Protein AF-A0A846DFC7-F1 (afdb_monomer)

Nearest PDB structures (foldseek):
  2pqa-assembly2_C  TM=5.347E-01  e=1.368E+00  Homo sapiens
  1ue6-assembly1_A-2  TM=4.453E-01  e=5.776E-01  Mycobacterium tuberculosis
  4gn3-assembly8_P  TM=4.827E-01  e=3.058E+00  Pyrobaculum aerophilum

pLDDT: mean 88.92, std 12.22, range [38.28, 98.56]

Structure (mmCIF, N/CA/C/O backbone):
data_AF-A0A846DFC7-F1
#
_entry.id   AF-A0A846DFC7-F1
#
loop_
_atom_site.group_PDB
_atom_site.id
_atom_site.type_symbol
_atom_site.label_atom_id
_atom_site.label_alt_id
_atom_site.label_comp_id
_atom_site.label_asym_id
_atom_site.label_entity_id
_atom_site.label_seq_id
_atom_site.pdbx_PDB_ins_code
_atom_site.Cartn_x
_atom_site.Cartn_y
_atom_site.Cartn_z
_atom_site.occupancy
_atom_site.B_iso_or_equiv
_atom_site.auth_seq_id
_atom_site.auth_comp_id
_atom_site.auth_asym_id
_atom_site.auth_atom_id
_atom_site.pdbx_PDB_model_num
ATOM 1 N N . MET A 1 1 ? 57.992 -6.416 -75.350 1.00 40.53 1 MET A N 1
ATOM 2 C CA . MET A 1 1 ? 57.698 -6.922 -73.992 1.00 40.53 1 MET A CA 1
ATOM 3 C C . MET A 1 1 ? 57.872 -5.764 -73.027 1.00 40.53 1 MET A C 1
ATOM 5 O O . MET A 1 1 ? 58.981 -5.518 -72.582 1.00 40.53 1 MET A O 1
ATOM 9 N N . SER A 1 2 ? 56.801 -5.012 -72.781 1.00 38.28 2 SER A N 1
ATOM 10 C CA . SER A 1 2 ? 56.788 -3.945 -71.778 1.00 38.28 2 SER A CA 1
ATOM 11 C C . SER A 1 2 ? 55.757 -4.340 -70.733 1.00 38.28 2 SER A C 1
ATOM 13 O O . SER A 1 2 ? 54.577 -4.494 -71.041 1.00 38.28 2 SER A O 1
ATOM 15 N N . THR A 1 3 ? 56.239 -4.627 -69.531 1.00 42.53 3 THR A N 1
ATOM 16 C CA . THR A 1 3 ? 55.458 -5.071 -68.382 1.00 42.53 3 THR A CA 1
ATOM 17 C C . THR A 1 3 ? 54.604 -3.918 -67.868 1.00 42.53 3 THR A C 1
ATOM 19 O O . THR A 1 3 ? 55.102 -2.904 -67.386 1.00 42.53 3 THR A O 1
ATOM 22 N N . ASN A 1 4 ? 53.290 -4.082 -67.996 1.00 42.72 4 ASN A N 1
ATOM 23 C CA . ASN A 1 4 ? 52.292 -3.157 -67.485 1.00 42.72 4 ASN A CA 1
ATOM 24 C C . ASN A 1 4 ? 52.158 -3.399 -65.972 1.00 42.72 4 ASN A C 1
ATOM 26 O O . ASN A 1 4 ? 51.458 -4.313 -65.540 1.00 42.72 4 ASN A O 1
ATOM 30 N N . SER A 1 5 ? 52.886 -2.632 -65.160 1.00 47.06 5 SER A N 1
ATOM 31 C CA . SER A 1 5 ? 52.697 -2.617 -63.708 1.00 47.06 5 SER A CA 1
ATOM 32 C C . SER A 1 5 ? 51.432 -1.821 -63.396 1.00 47.06 5 SER A C 1
ATOM 34 O O . SER A 1 5 ? 51.493 -0.611 -63.182 1.00 47.06 5 SER A O 1
ATOM 36 N N . GLN A 1 6 ? 50.276 -2.491 -63.379 1.00 45.38 6 GLN A N 1
ATOM 37 C CA . GLN A 1 6 ? 49.081 -1.926 -62.761 1.00 45.38 6 GLN A CA 1
ATOM 38 C C . GLN A 1 6 ? 49.348 -1.758 -61.263 1.00 45.38 6 GLN A C 1
ATOM 40 O O . GLN A 1 6 ? 49.340 -2.725 -60.503 1.00 45.38 6 GLN A O 1
ATOM 45 N N . GLY A 1 7 ? 49.625 -0.520 -60.851 1.00 48.56 7 GLY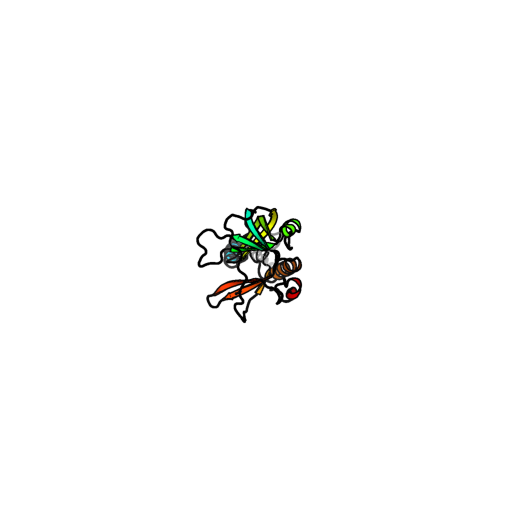 A N 1
ATOM 46 C CA . GLY A 1 7 ? 49.598 -0.136 -59.448 1.00 48.56 7 GLY A CA 1
ATOM 47 C C . GLY A 1 7 ? 48.206 -0.428 -58.907 1.00 48.56 7 GLY A C 1
ATOM 48 O O . GLY A 1 7 ? 47.235 0.199 -59.324 1.00 48.56 7 GLY A O 1
ATOM 49 N N . GLN A 1 8 ? 48.105 -1.426 -58.031 1.00 51.88 8 GLN A N 1
ATOM 50 C CA . GLN A 1 8 ? 46.866 -1.732 -57.333 1.00 51.88 8 GLN A CA 1
ATOM 51 C C . GLN A 1 8 ? 46.420 -0.476 -56.583 1.00 51.88 8 GLN A C 1
ATOM 53 O O . GLN A 1 8 ? 47.163 0.061 -55.763 1.00 51.88 8 GLN A O 1
ATOM 58 N N . ASN A 1 9 ? 45.220 0.006 -56.901 1.00 54.31 9 ASN A N 1
ATOM 59 C CA . ASN A 1 9 ? 44.601 1.144 -56.242 1.00 54.31 9 ASN A CA 1
ATOM 60 C C . ASN A 1 9 ? 44.249 0.741 -54.800 1.00 54.31 9 ASN A C 1
ATOM 62 O O . ASN A 1 9 ? 43.165 0.237 -54.519 1.00 54.31 9 ASN A O 1
ATOM 66 N N . THR A 1 10 ? 45.199 0.899 -53.877 1.00 55.56 10 THR A N 1
ATOM 67 C CA . THR A 1 10 ? 45.067 0.520 -52.459 1.00 55.56 10 THR A CA 1
ATOM 68 C C . THR A 1 10 ? 44.048 1.372 -51.688 1.00 55.56 10 THR A C 1
ATOM 70 O O . THR A 1 10 ? 43.890 1.185 -50.485 1.00 55.56 10 THR A O 1
ATOM 73 N N . ASP A 1 11 ? 43.373 2.320 -52.347 1.00 59.06 11 ASP A N 1
ATOM 74 C CA . ASP A 1 11 ? 42.403 3.232 -51.730 1.00 59.06 11 ASP A CA 1
ATOM 75 C C . ASP A 1 11 ? 40.975 2.657 -51.613 1.00 59.06 11 ASP A C 1
ATOM 77 O O . ASP A 1 11 ? 40.142 3.245 -50.921 1.00 59.06 11 ASP A O 1
ATOM 81 N N . GLU A 1 12 ? 40.674 1.507 -52.228 1.00 64.88 12 GLU A N 1
ATOM 82 C CA . GLU A 1 12 ? 39.305 0.956 -52.243 1.00 64.88 12 GLU A CA 1
ATOM 83 C C . GLU A 1 12 ? 39.053 -0.151 -51.207 1.00 64.88 12 GLU A C 1
ATOM 85 O O . GLU A 1 12 ? 37.906 -0.372 -50.817 1.00 64.88 12 GLU A O 1
ATOM 90 N N . PHE A 1 13 ? 40.095 -0.826 -50.707 1.00 70.56 13 PHE A N 1
ATOM 91 C CA . PHE A 1 13 ? 39.933 -2.008 -49.853 1.00 70.56 13 PHE A CA 1
ATOM 92 C C . PHE A 1 13 ? 40.781 -1.942 -48.578 1.00 70.56 13 PHE A C 1
ATOM 94 O O . PHE A 1 13 ? 41.991 -1.725 -48.620 1.00 70.56 13 PHE A O 1
ATOM 101 N N . TYR A 1 14 ? 40.144 -2.140 -47.420 1.00 79.56 14 TYR A N 1
ATOM 102 C CA . TYR A 1 14 ? 40.834 -2.175 -46.130 1.00 79.56 14 TYR A CA 1
ATOM 103 C C . TYR A 1 14 ? 41.603 -3.488 -45.948 1.00 79.56 14 TYR A C 1
ATOM 105 O O . TYR A 1 14 ? 41.022 -4.570 -45.992 1.00 79.56 14 TYR A O 1
ATOM 113 N N . ILE A 1 15 ? 42.905 -3.386 -45.676 1.00 78.06 15 ILE A N 1
ATOM 114 C CA . ILE A 1 15 ? 43.783 -4.518 -45.363 1.00 78.06 15 ILE A CA 1
ATOM 115 C C . ILE A 1 15 ? 44.252 -4.355 -43.914 1.00 78.06 15 ILE A C 1
ATOM 117 O O . ILE A 1 15 ? 44.889 -3.358 -43.582 1.00 78.06 15 ILE A O 1
ATOM 121 N N . GLY A 1 16 ? 43.947 -5.324 -43.045 1.00 76.00 16 GLY A N 1
ATOM 122 C CA . GLY A 1 16 ? 44.050 -5.189 -41.580 1.00 76.00 16 GLY A CA 1
ATOM 123 C C . GLY A 1 16 ? 45.436 -4.869 -40.995 1.00 76.00 16 GLY A C 1
ATOM 124 O O . GLY A 1 16 ? 45.511 -4.376 -39.875 1.00 76.00 16 GLY A O 1
ATOM 125 N N . TYR A 1 17 ? 46.522 -5.109 -41.736 1.00 79.81 17 TYR A N 1
ATOM 126 C CA . TYR A 1 17 ? 47.901 -4.767 -41.342 1.00 79.81 17 TYR A CA 1
ATOM 127 C C . TYR A 1 17 ? 48.454 -3.518 -42.058 1.00 79.81 17 TYR A C 1
ATOM 129 O O . TYR A 1 17 ? 49.593 -3.117 -41.823 1.00 79.81 17 TYR A O 1
ATOM 137 N N . GLY A 1 18 ? 47.673 -2.918 -42.960 1.00 76.25 18 GLY A N 1
ATOM 138 C CA . GLY A 1 18 ? 48.031 -1.730 -43.730 1.00 76.25 18 GLY A CA 1
ATOM 139 C C . GLY A 1 18 ? 47.422 -0.442 -43.169 1.00 76.25 18 GLY A C 1
ATOM 140 O O . GLY A 1 18 ? 46.663 -0.438 -42.199 1.00 76.25 18 GLY A O 1
ATOM 141 N N . LYS A 1 19 ? 47.745 0.692 -43.801 1.00 78.88 19 LYS A N 1
ATOM 142 C CA . LYS A 1 19 ? 47.110 1.978 -43.476 1.00 78.88 19 LYS A CA 1
ATOM 143 C C . LYS A 1 19 ? 45.640 1.947 -43.901 1.00 78.88 19 LYS A C 1
ATOM 145 O O . LYS A 1 19 ? 45.316 1.446 -44.972 1.00 78.88 19 LYS A O 1
ATOM 150 N N . VAL A 1 20 ? 44.763 2.522 -43.078 1.00 82.44 20 VAL A N 1
ATOM 151 C CA . VAL A 1 20 ? 43.337 2.655 -43.408 1.00 82.44 20 VAL A CA 1
ATOM 152 C C . VAL A 1 20 ? 43.187 3.533 -44.659 1.00 82.44 20 VAL A C 1
ATOM 154 O O . VAL A 1 20 ? 43.689 4.665 -44.638 1.00 82.44 20 VAL A O 1
ATOM 157 N N . PRO A 1 21 ? 42.480 3.065 -45.706 1.00 86.00 21 PRO A N 1
ATOM 158 C CA . PRO A 1 21 ? 42.197 3.867 -46.890 1.00 86.00 21 PRO A CA 1
ATOM 159 C C . PRO A 1 21 ? 41.512 5.190 -46.547 1.00 86.00 21 PRO A C 1
ATOM 161 O O . PRO A 1 21 ? 40.700 5.278 -45.617 1.00 86.00 21 PRO A O 1
ATOM 164 N N . THR A 1 22 ? 41.827 6.243 -47.297 1.00 82.25 22 THR A N 1
ATOM 165 C CA . THR A 1 22 ? 41.394 7.609 -46.960 1.00 82.25 22 THR A CA 1
ATOM 166 C C . THR A 1 22 ? 39.872 7.778 -46.995 1.00 82.25 22 THR A C 1
ATOM 168 O O . THR A 1 22 ? 39.316 8.465 -46.132 1.00 82.25 22 THR A O 1
ATOM 171 N N . ALA A 1 23 ? 39.190 7.100 -47.922 1.00 83.38 23 ALA A N 1
ATOM 172 C CA . ALA A 1 23 ? 37.731 7.071 -48.017 1.00 83.38 23 ALA A CA 1
ATOM 173 C C . ALA A 1 23 ? 37.082 6.431 -46.777 1.00 83.38 23 ALA A C 1
ATOM 175 O O . ALA A 1 23 ? 36.185 7.021 -46.172 1.00 83.38 23 ALA A O 1
ATOM 176 N N . ILE A 1 24 ? 37.599 5.280 -46.335 1.00 86.06 24 ILE A N 1
ATOM 177 C CA . ILE A 1 24 ? 37.113 4.568 -45.142 1.00 86.06 24 ILE A CA 1
ATOM 178 C C . ILE A 1 24 ? 37.370 5.399 -43.884 1.00 86.06 24 ILE A C 1
ATOM 180 O O . ILE A 1 24 ? 36.489 5.538 -43.039 1.00 86.06 24 ILE A O 1
ATOM 184 N N . LYS A 1 25 ? 38.548 6.024 -43.773 1.00 85.50 25 LYS A N 1
ATOM 185 C CA . LYS A 1 25 ? 38.868 6.915 -42.652 1.00 85.50 25 LYS A CA 1
ATOM 186 C C . LYS A 1 25 ? 37.896 8.096 -42.571 1.00 85.50 25 LYS A C 1
ATOM 188 O O . LYS A 1 25 ? 37.418 8.402 -41.484 1.00 85.50 25 LYS A O 1
ATOM 193 N N . ARG A 1 26 ? 37.585 8.751 -43.697 1.00 87.25 26 ARG A N 1
ATOM 194 C CA . ARG A 1 26 ? 36.609 9.859 -43.749 1.00 87.25 26 ARG A CA 1
ATOM 195 C C . ARG A 1 26 ? 35.207 9.394 -43.370 1.00 87.25 26 ARG A C 1
ATOM 197 O O . ARG A 1 26 ? 34.552 10.062 -42.577 1.00 87.25 26 ARG A O 1
ATOM 204 N N . PHE A 1 27 ? 34.783 8.240 -43.882 1.00 89.88 27 PHE A N 1
ATOM 205 C CA . PHE A 1 27 ? 33.506 7.638 -43.515 1.00 89.88 27 PHE A CA 1
ATOM 206 C C . PHE A 1 27 ? 33.424 7.368 -42.008 1.00 89.88 27 PHE A C 1
ATOM 208 O O . PHE A 1 27 ? 32.474 7.809 -41.373 1.00 89.88 27 PHE A O 1
ATOM 215 N N . LEU A 1 28 ? 34.439 6.738 -41.407 1.00 91.31 28 LEU A N 1
ATOM 216 C CA . LEU A 1 28 ? 34.466 6.457 -39.966 1.00 91.31 28 LEU A CA 1
ATOM 217 C C . LEU A 1 28 ? 34.506 7.732 -39.113 1.00 91.31 28 LEU A C 1
ATOM 219 O O . LEU A 1 28 ? 33.830 7.794 -38.088 1.00 91.31 28 LEU A O 1
ATOM 223 N N . LEU A 1 29 ? 35.245 8.759 -39.547 1.00 93.31 29 LEU A N 1
ATOM 224 C CA . LEU A 1 29 ? 35.302 10.057 -38.865 1.00 93.31 29 LEU A CA 1
ATOM 225 C C . LEU A 1 29 ? 33.952 10.785 -38.834 1.00 93.31 29 LEU A C 1
ATOM 227 O O . LEU A 1 29 ? 33.767 11.641 -37.979 1.00 93.31 29 LEU A O 1
ATOM 231 N N . ILE A 1 30 ? 33.018 10.448 -39.728 1.00 95.06 30 ILE A N 1
ATOM 232 C CA . ILE A 1 30 ? 31.644 10.968 -39.718 1.00 95.06 30 ILE A CA 1
ATOM 233 C C . ILE A 1 30 ? 30.707 9.986 -39.008 1.00 95.06 30 ILE A C 1
ATOM 235 O O . ILE A 1 30 ? 29.933 10.385 -38.141 1.00 95.06 30 ILE A O 1
ATOM 239 N N . LEU A 1 31 ? 30.790 8.695 -39.337 1.00 96.19 31 LEU A N 1
ATOM 240 C CA . LEU A 1 31 ? 29.893 7.667 -38.818 1.00 96.19 31 LEU A CA 1
ATOM 241 C C . LEU A 1 31 ? 29.978 7.555 -37.297 1.00 96.19 31 LEU A C 1
ATOM 243 O O . LEU A 1 31 ? 28.943 7.508 -36.644 1.00 96.19 31 LEU A O 1
ATOM 247 N N . ILE A 1 32 ? 31.185 7.512 -36.726 1.00 96.56 32 ILE A N 1
ATOM 248 C CA . ILE A 1 32 ? 31.375 7.326 -35.281 1.00 96.56 32 ILE A CA 1
ATOM 249 C C . ILE A 1 32 ? 30.740 8.468 -34.473 1.00 96.56 32 ILE A C 1
ATOM 251 O O . ILE A 1 32 ? 29.928 8.164 -33.598 1.00 96.56 32 ILE A O 1
ATOM 255 N N . PRO A 1 33 ? 31.035 9.761 -34.731 1.00 97.12 33 PRO A N 1
ATOM 256 C CA . PRO A 1 33 ? 30.397 10.834 -33.975 1.00 97.12 33 PRO A CA 1
ATOM 257 C C . PRO A 1 33 ? 28.894 10.924 -34.243 1.00 97.12 33 PRO A C 1
ATOM 259 O O . PRO A 1 33 ? 28.150 11.197 -33.308 1.00 97.12 33 PRO A O 1
ATOM 262 N N . VAL A 1 34 ? 28.422 10.644 -35.466 1.00 97.56 34 VAL A N 1
ATOM 263 C CA . VAL A 1 34 ? 26.978 10.596 -35.757 1.00 97.56 34 VAL A CA 1
ATOM 264 C C . VAL A 1 34 ? 26.300 9.480 -34.966 1.00 97.56 34 VAL A C 1
ATOM 266 O O . VAL A 1 34 ? 25.280 9.723 -34.332 1.00 97.56 34 VAL A O 1
ATOM 269 N N . LEU A 1 35 ? 26.869 8.275 -34.942 1.00 97.69 35 LEU A N 1
ATOM 270 C CA . LEU A 1 35 ? 26.322 7.150 -34.188 1.00 97.69 35 LEU A CA 1
ATOM 271 C C . LEU A 1 35 ? 26.339 7.433 -32.682 1.00 97.69 35 LEU A C 1
ATOM 273 O O . LEU A 1 35 ? 25.343 7.187 -32.006 1.00 97.69 35 LEU A O 1
ATOM 277 N N . ALA A 1 36 ? 27.431 7.998 -32.161 1.00 97.50 36 ALA A N 1
ATOM 278 C CA . ALA A 1 36 ? 27.520 8.420 -30.766 1.00 97.50 36 ALA A CA 1
ATOM 279 C C . ALA A 1 36 ? 26.459 9.480 -30.431 1.00 97.50 36 ALA A C 1
ATOM 281 O O . ALA A 1 36 ? 25.783 9.371 -29.410 1.00 97.50 36 ALA A O 1
ATOM 282 N N . LEU A 1 37 ? 26.258 10.462 -31.314 1.00 97.75 37 LEU A N 1
ATOM 283 C CA . LEU A 1 37 ? 25.227 11.485 -31.163 1.00 97.75 37 LEU A CA 1
ATOM 284 C C . LEU A 1 37 ? 23.821 10.874 -31.189 1.00 97.75 37 LEU A C 1
ATOM 286 O O . LEU A 1 37 ? 23.004 11.214 -30.342 1.00 97.75 37 LEU A O 1
ATOM 290 N N . VAL A 1 38 ? 23.543 9.942 -32.104 1.00 97.44 38 VAL A N 1
ATOM 291 C CA . VAL A 1 38 ? 22.261 9.225 -32.159 1.00 97.44 38 VAL A CA 1
ATOM 292 C C . VAL A 1 38 ? 22.027 8.446 -30.867 1.00 97.44 38 VAL A C 1
ATOM 294 O O . VAL A 1 38 ? 20.946 8.548 -30.299 1.00 97.44 38 VAL A O 1
ATOM 297 N N . ILE A 1 39 ? 23.028 7.727 -30.351 1.00 97.12 39 ILE A N 1
ATOM 298 C CA . ILE A 1 39 ? 22.915 7.004 -29.076 1.00 97.12 39 ILE A CA 1
ATOM 299 C C . ILE A 1 39 ? 22.631 7.974 -27.920 1.00 97.12 39 ILE A C 1
ATOM 301 O O . ILE A 1 39 ? 21.759 7.693 -27.101 1.00 97.12 39 ILE A O 1
ATOM 305 N N . LEU A 1 40 ? 23.311 9.124 -27.865 1.00 97.00 40 LEU A N 1
ATOM 306 C CA . LEU A 1 40 ? 23.063 10.152 -26.849 1.00 97.00 40 LEU A CA 1
ATOM 307 C C . LEU A 1 40 ? 21.650 10.740 -26.955 1.00 97.00 40 LEU A C 1
ATOM 309 O O . LEU A 1 40 ? 20.972 10.878 -25.938 1.00 97.00 40 LEU A O 1
ATOM 313 N N . ILE A 1 41 ? 21.181 11.039 -28.170 1.00 96.00 41 ILE A N 1
ATOM 314 C CA . ILE A 1 41 ? 19.824 11.544 -28.413 1.00 96.00 41 ILE A CA 1
ATOM 315 C C . ILE A 1 41 ? 18.794 10.498 -27.992 1.00 96.00 41 ILE A C 1
ATOM 317 O O . ILE A 1 41 ? 17.882 10.818 -27.237 1.00 96.00 41 ILE A O 1
ATOM 321 N N . LEU A 1 42 ? 18.944 9.243 -28.424 1.00 94.44 42 LEU A N 1
ATOM 322 C CA . LEU A 1 42 ? 18.038 8.162 -28.035 1.00 94.44 42 LEU A CA 1
ATOM 323 C C . LEU A 1 42 ? 18.041 7.974 -26.515 1.00 94.44 42 LEU A C 1
ATOM 325 O O . LEU A 1 42 ? 16.974 7.872 -25.921 1.00 94.44 42 LEU A O 1
ATOM 329 N N . GLY A 1 43 ? 19.211 8.012 -25.875 1.00 91.25 43 GLY A N 1
ATOM 330 C CA . GLY A 1 43 ? 19.348 7.930 -24.421 1.00 91.25 43 GLY A CA 1
ATOM 331 C C . GLY A 1 43 ? 18.681 9.083 -23.667 1.00 91.25 43 GLY A C 1
ATOM 332 O O . GLY A 1 43 ? 18.162 8.863 -22.577 1.00 91.25 43 GLY A O 1
ATOM 333 N N . ALA A 1 44 ? 18.642 10.288 -24.241 1.00 89.94 44 ALA A N 1
ATOM 334 C CA . ALA A 1 44 ? 17.962 11.442 -23.652 1.00 89.94 44 ALA A CA 1
ATOM 335 C C . ALA A 1 44 ? 16.446 11.444 -23.924 1.00 89.94 44 ALA A C 1
ATOM 337 O O . ALA A 1 44 ? 15.664 11.835 -23.062 1.00 89.94 44 ALA A O 1
ATOM 338 N N . VAL A 1 45 ? 16.024 10.994 -25.108 1.00 90.88 45 VAL A N 1
ATOM 339 C CA . VAL A 1 45 ? 14.626 11.041 -25.561 1.00 90.88 45 VAL A CA 1
ATOM 340 C C . VAL A 1 45 ? 13.811 9.853 -25.043 1.00 90.88 45 VAL A C 1
ATOM 342 O O . VAL A 1 45 ? 12.682 10.038 -24.598 1.00 90.88 45 VAL A O 1
ATOM 345 N N . PHE A 1 46 ? 14.355 8.632 -25.048 1.00 87.75 46 PHE A N 1
ATOM 346 C CA . PHE A 1 46 ? 13.610 7.428 -24.649 1.00 87.75 46 PHE A CA 1
ATOM 347 C C . PHE A 1 46 ? 13.048 7.477 -23.218 1.00 87.75 46 PHE A C 1
ATOM 349 O O . PHE A 1 46 ? 11.901 7.064 -23.037 1.00 87.75 46 PHE A O 1
ATOM 356 N N . PRO A 1 47 ? 13.780 7.975 -22.201 1.00 82.62 47 PRO A N 1
ATOM 357 C CA . PRO A 1 47 ? 13.239 8.114 -20.850 1.00 82.62 47 PRO A CA 1
ATOM 358 C C . PRO A 1 47 ? 12.059 9.085 -20.758 1.00 82.62 47 PRO A C 1
ATOM 360 O O . PRO A 1 47 ? 11.218 8.924 -19.883 1.00 82.62 47 PRO A O 1
ATOM 363 N N . LEU A 1 48 ? 11.979 10.076 -21.654 1.00 79.75 48 LEU A N 1
ATOM 364 C CA . LEU A 1 48 ? 10.875 11.040 -21.685 1.00 79.75 48 LEU A CA 1
ATOM 365 C C . LEU A 1 48 ? 9.593 10.436 -22.273 1.00 79.75 48 LEU A C 1
ATOM 367 O O . LEU A 1 48 ? 8.502 10.912 -21.979 1.00 79.75 48 LEU A O 1
ATOM 371 N N . ILE A 1 49 ? 9.723 9.398 -23.105 1.00 79.88 49 ILE A N 1
ATOM 372 C CA . ILE A 1 49 ? 8.598 8.735 -23.780 1.00 79.88 49 ILE A CA 1
ATOM 373 C C . ILE A 1 49 ? 8.119 7.509 -22.983 1.00 79.88 49 ILE A C 1
ATOM 375 O O . ILE A 1 49 ? 6.943 7.152 -23.042 1.00 79.88 49 ILE A O 1
ATOM 379 N N . HIS A 1 50 ? 9.002 6.861 -22.218 1.00 68.12 50 HIS A N 1
ATOM 380 C CA . HIS A 1 50 ? 8.644 5.699 -21.407 1.00 68.12 50 HIS A CA 1
ATOM 381 C C . HIS A 1 50 ? 8.308 6.067 -19.958 1.00 68.12 50 HIS A C 1
ATOM 383 O O . HIS A 1 50 ? 9.184 6.431 -19.177 1.00 68.12 50 HIS A O 1
ATOM 389 N N . ASP A 1 51 ? 7.062 5.812 -19.553 1.00 63.75 51 ASP A N 1
ATOM 390 C CA . ASP A 1 51 ? 6.614 5.875 -18.156 1.00 63.75 51 ASP A CA 1
ATOM 391 C C . ASP A 1 51 ? 7.106 4.650 -17.352 1.00 63.75 51 ASP A C 1
ATOM 393 O O . ASP A 1 51 ? 6.342 3.788 -16.912 1.00 63.75 51 ASP A O 1
ATOM 397 N N . GLN A 1 52 ? 8.431 4.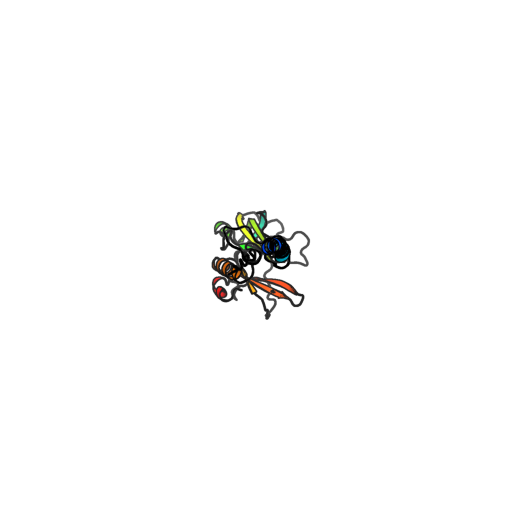511 -17.217 1.00 61.78 52 GLN A N 1
ATOM 398 C CA . GLN A 1 52 ? 9.041 3.417 -16.443 1.00 61.78 52 GLN A CA 1
ATOM 399 C C . GLN A 1 52 ? 8.827 3.591 -14.932 1.00 61.78 52 GLN A C 1
ATOM 401 O O . GLN A 1 52 ? 8.936 2.630 -14.164 1.00 61.78 52 GLN A O 1
ATOM 406 N N . PHE A 1 53 ? 8.498 4.809 -14.499 1.00 65.75 53 PHE A N 1
ATOM 407 C CA . PHE A 1 53 ? 8.336 5.182 -13.103 1.00 65.75 53 PHE A CA 1
ATOM 408 C C . PHE A 1 53 ? 6.931 5.726 -12.876 1.00 65.75 53 PHE A C 1
ATOM 410 O O . PHE A 1 53 ? 6.702 6.927 -12.956 1.00 65.75 53 PHE A O 1
ATOM 417 N N . ASN A 1 54 ? 6.009 4.836 -12.504 1.00 73.38 54 ASN A N 1
ATOM 418 C CA . ASN A 1 54 ? 4.687 5.262 -12.059 1.00 73.38 54 ASN A CA 1
ATOM 419 C C . ASN A 1 54 ? 4.775 6.332 -10.944 1.00 73.38 54 ASN A C 1
ATOM 421 O O . ASN A 1 54 ? 5.767 6.441 -10.212 1.00 73.38 54 ASN A O 1
ATOM 425 N N . SER A 1 55 ? 3.692 7.088 -10.758 1.00 84.38 55 SER A N 1
ATOM 426 C CA . SER A 1 55 ? 3.591 8.155 -9.748 1.00 84.38 55 SER A CA 1
ATOM 427 C C . SER A 1 55 ? 3.626 7.670 -8.289 1.00 84.38 55 SER A C 1
ATOM 429 O O . SER A 1 55 ? 3.541 8.485 -7.368 1.00 84.38 55 SER A O 1
ATOM 431 N N . GLY A 1 56 ? 3.758 6.360 -8.061 1.00 88.75 56 GLY A N 1
ATOM 432 C CA . GLY A 1 56 ? 3.763 5.746 -6.744 1.00 88.75 56 GLY A CA 1
ATOM 433 C C . GLY A 1 56 ? 4.961 6.153 -5.887 1.00 88.75 56 GLY A C 1
ATOM 434 O O . GLY A 1 56 ? 6.103 6.240 -6.360 1.00 88.75 56 GLY A O 1
ATOM 435 N N . LYS A 1 57 ? 4.719 6.393 -4.598 1.00 91.25 57 LYS A N 1
ATOM 436 C CA . LYS A 1 57 ? 5.732 6.865 -3.645 1.00 91.25 57 LYS A CA 1
ATOM 437 C C . LYS A 1 57 ? 5.694 6.057 -2.355 1.00 91.25 57 LYS A C 1
ATOM 439 O O . LYS A 1 57 ? 4.631 5.749 -1.828 1.00 91.25 57 LYS A O 1
ATOM 444 N N . VAL A 1 58 ? 6.883 5.745 -1.844 1.00 93.81 58 VAL A N 1
ATOM 445 C CA . VAL A 1 58 ? 7.096 5.147 -0.522 1.00 93.81 58 VAL A CA 1
ATOM 446 C C . VAL A 1 58 ? 7.740 6.214 0.349 1.00 93.81 58 VAL A C 1
ATOM 448 O O . VAL A 1 58 ? 8.828 6.691 0.027 1.00 93.81 58 VAL A O 1
ATOM 451 N N . ASN A 1 59 ? 7.090 6.582 1.448 1.00 94.75 59 ASN A N 1
ATOM 452 C CA . ASN A 1 59 ? 7.678 7.505 2.412 1.00 94.75 59 ASN A CA 1
ATOM 453 C C . ASN A 1 59 ? 8.418 6.747 3.520 1.00 94.75 59 ASN A C 1
ATOM 455 O O . ASN A 1 59 ? 8.250 5.538 3.729 1.00 94.75 59 ASN A O 1
ATOM 459 N N . LYS A 1 60 ? 9.239 7.492 4.26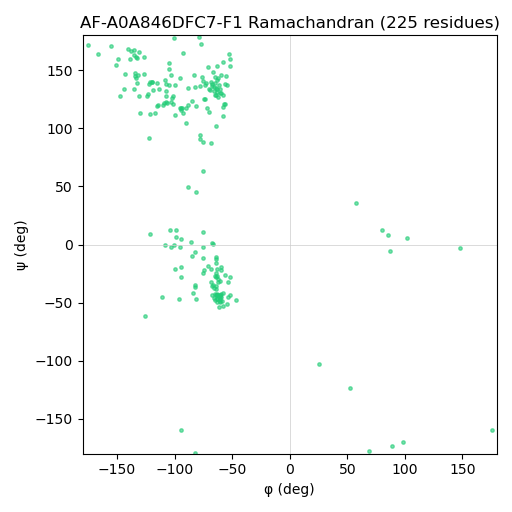6 1.00 96.44 60 LYS A N 1
ATOM 460 C CA . LYS A 1 60 ? 9.870 6.993 5.491 1.00 96.44 60 LYS A CA 1
ATOM 461 C C . LYS A 1 60 ? 8.807 6.538 6.493 1.00 96.44 60 LYS A C 1
ATOM 463 O O . LYS A 1 60 ? 7.645 6.929 6.416 1.00 96.44 60 LYS A O 1
ATOM 468 N N . ALA A 1 61 ? 9.220 5.661 7.405 1.00 97.06 61 ALA A N 1
ATOM 469 C CA . ALA A 1 61 ? 8.336 5.239 8.478 1.00 97.06 61 ALA A CA 1
ATOM 470 C C . ALA A 1 61 ? 7.933 6.440 9.337 1.00 97.06 61 ALA A C 1
ATOM 472 O O . ALA A 1 61 ? 8.778 7.273 9.659 1.00 97.06 61 ALA A O 1
ATOM 473 N N . GLN A 1 62 ? 6.655 6.493 9.683 1.00 97.25 62 GLN A N 1
ATOM 474 C CA . GLN A 1 62 ? 6.064 7.500 10.549 1.00 97.25 62 GLN A CA 1
ATOM 475 C C . GLN A 1 62 ? 5.038 6.837 11.470 1.00 97.25 62 GLN A C 1
ATOM 477 O O . GLN A 1 62 ? 4.683 5.667 11.280 1.00 97.25 62 GLN A O 1
ATOM 482 N N . GLU A 1 63 ? 4.599 7.588 12.470 1.00 97.88 63 GLU A N 1
ATOM 483 C CA . GLU A 1 63 ? 3.638 7.139 13.471 1.00 97.88 63 GLU A CA 1
ATOM 484 C C . GLU A 1 63 ? 2.221 7.558 13.071 1.00 97.88 63 GLU A C 1
ATOM 486 O O . GLU A 1 63 ? 2.007 8.628 12.498 1.00 97.88 63 GLU A O 1
ATOM 491 N N . PHE A 1 64 ? 1.257 6.693 13.362 1.00 97.12 64 PHE A N 1
ATOM 492 C CA . PHE A 1 64 ? -0.162 6.910 13.131 1.00 97.12 64 PHE A CA 1
ATOM 493 C C . PHE A 1 64 ? -0.930 6.475 14.368 1.00 97.12 64 PHE A C 1
ATOM 495 O O . PHE A 1 64 ? -0.705 5.378 14.874 1.00 97.12 64 PHE A O 1
ATOM 502 N N . GLU A 1 65 ? -1.873 7.292 14.812 1.00 96.44 65 GLU A N 1
ATOM 503 C CA . GLU A 1 65 ? -2.761 6.944 15.917 1.00 96.44 65 GLU A CA 1
ATOM 504 C C . GLU A 1 65 ? -4.156 6.656 15.377 1.00 96.44 65 GLU A C 1
ATOM 506 O O . GLU A 1 65 ? -4.721 7.435 14.605 1.00 96.44 65 GLU A O 1
ATOM 511 N N . GLY A 1 66 ? -4.705 5.499 15.734 1.00 96.38 66 GLY A N 1
ATOM 512 C CA . GLY A 1 66 ? -5.997 5.084 15.214 1.00 96.38 66 GLY A CA 1
ATOM 513 C C . GLY A 1 66 ? -6.515 3.787 15.809 1.00 96.38 66 GLY A C 1
ATOM 514 O O . GLY A 1 66 ? -5.807 3.071 16.515 1.00 96.38 66 GLY A O 1
ATOM 515 N N . LEU A 1 67 ? -7.764 3.469 15.485 1.00 96.56 67 LEU A N 1
ATOM 516 C CA . LEU A 1 67 ? -8.391 2.206 15.854 1.00 96.56 67 LEU A CA 1
ATOM 517 C C . LEU A 1 67 ? -7.958 1.113 14.872 1.00 96.56 67 LEU A C 1
ATOM 519 O O . LEU A 1 67 ? -8.218 1.212 13.667 1.00 96.56 67 LEU A O 1
ATOM 523 N N . LEU A 1 68 ? -7.302 0.070 15.381 1.00 97.81 68 LEU A N 1
ATOM 524 C CA . LEU A 1 68 ? -6.866 -1.067 14.577 1.00 97.81 68 LEU A CA 1
ATOM 525 C C . LEU A 1 68 ? -7.997 -2.084 14.424 1.00 97.81 68 LEU A C 1
ATOM 527 O O . LEU A 1 68 ? -8.504 -2.621 15.407 1.00 97.81 68 LEU A O 1
ATOM 531 N N . LEU A 1 69 ? -8.354 -2.406 13.184 1.00 95.75 69 LEU A N 1
ATOM 532 C CA . LEU A 1 69 ? -9.395 -3.376 12.861 1.00 95.75 69 LEU A CA 1
ATOM 533 C C . LEU A 1 69 ? -8.816 -4.531 12.042 1.00 95.75 69 LEU A C 1
ATOM 535 O O . LEU A 1 69 ? -7.991 -4.326 11.153 1.00 95.75 69 LEU A O 1
ATOM 539 N N . GLY A 1 70 ? -9.254 -5.756 12.342 1.00 93.88 70 GLY A N 1
ATOM 540 C CA . GLY A 1 70 ? -8.772 -6.973 11.677 1.00 93.88 70 GLY A CA 1
ATOM 541 C C . GLY A 1 70 ? -9.628 -7.442 10.498 1.00 93.88 70 GLY A C 1
ATOM 542 O O . GLY A 1 70 ? -9.146 -8.205 9.667 1.00 93.88 70 GLY A O 1
ATOM 543 N N . GLN A 1 71 ? -10.883 -6.996 10.418 1.00 91.75 71 GLN A N 1
ATOM 544 C CA . GLN A 1 71 ? -11.883 -7.474 9.458 1.00 91.75 71 GLN A CA 1
ATOM 545 C C . GLN A 1 71 ? -12.420 -6.313 8.614 1.00 91.75 71 GLN A C 1
ATOM 547 O O . GLN A 1 71 ? -12.690 -5.257 9.187 1.00 91.75 71 GLN A O 1
ATOM 552 N N . PRO A 1 72 ? -12.614 -6.470 7.291 1.00 91.19 72 PRO A N 1
ATOM 553 C CA . PRO A 1 72 ? -12.409 -7.697 6.498 1.00 91.19 72 PRO A CA 1
ATOM 554 C C . PRO A 1 72 ? -10.934 -8.040 6.232 1.00 91.19 72 PRO A C 1
ATOM 556 O O . PRO A 1 72 ? -10.583 -9.179 5.941 1.00 91.19 72 PRO A O 1
ATOM 559 N N . VAL A 1 73 ? -10.066 -7.037 6.326 1.00 94.88 73 VAL A N 1
ATOM 560 C CA . VAL A 1 73 ? -8.607 -7.149 6.264 1.00 94.88 73 VAL A CA 1
ATOM 561 C C . VAL A 1 73 ? -8.013 -6.220 7.320 1.00 94.88 73 VAL A C 1
ATOM 563 O O . VAL A 1 73 ? -8.691 -5.264 7.709 1.00 94.88 73 VAL A O 1
ATOM 566 N N . PRO A 1 74 ? -6.760 -6.420 7.753 1.00 96.56 74 PRO A N 1
ATOM 567 C CA . PRO A 1 74 ? -6.096 -5.495 8.661 1.00 96.56 74 PRO A CA 1
ATOM 568 C C . PRO A 1 74 ? -6.074 -4.067 8.101 1.00 96.56 74 PRO A C 1
ATOM 570 O O . PRO A 1 74 ? -5.538 -3.819 7.018 1.00 96.56 74 PRO A O 1
ATOM 573 N N . HIS A 1 75 ? -6.663 -3.121 8.825 1.00 96.88 75 HIS A N 1
ATOM 574 C CA . HIS A 1 75 ? -6.681 -1.709 8.452 1.00 96.88 75 HIS A CA 1
ATOM 575 C C . HIS A 1 75 ? -6.743 -0.808 9.692 1.00 96.88 75 HIS A C 1
ATOM 577 O O . HIS A 1 75 ? -7.228 -1.209 10.749 1.00 96.88 75 HIS A O 1
ATOM 583 N N . LEU A 1 76 ? -6.255 0.422 9.551 1.00 97.62 76 LEU A N 1
ATOM 584 C CA . LEU A 1 76 ? -6.251 1.436 10.601 1.00 97.62 76 LEU A CA 1
ATOM 585 C C . LEU A 1 76 ? -7.284 2.521 10.283 1.00 97.62 76 LEU A C 1
ATOM 587 O O . LEU A 1 76 ? -7.315 3.034 9.159 1.00 97.62 76 LEU A O 1
ATOM 591 N N . LEU A 1 77 ? -8.108 2.875 11.268 1.00 95.75 77 LEU A N 1
ATOM 592 C CA . LEU A 1 77 ? -8.989 4.039 11.213 1.00 95.75 77 LEU A CA 1
ATOM 593 C C . LEU A 1 77 ? -8.360 5.198 11.972 1.00 95.75 77 LEU A C 1
ATOM 595 O O . LEU A 1 77 ? -8.270 5.165 13.195 1.00 95.75 77 LEU A O 1
ATOM 599 N N . VAL A 1 78 ? -7.952 6.226 11.239 1.00 94.31 78 VAL A N 1
ATOM 600 C CA . VAL A 1 78 ? -7.336 7.433 11.795 1.00 94.31 78 VAL A CA 1
ATOM 601 C C . VAL A 1 78 ? -8.378 8.552 11.794 1.00 94.31 78 VAL A C 1
ATOM 603 O O . VAL A 1 78 ? -8.924 8.834 10.722 1.00 94.31 78 VAL A O 1
ATOM 606 N N . PRO A 1 79 ? -8.699 9.171 12.944 1.00 90.19 79 PRO A N 1
ATOM 607 C CA . PRO A 1 79 ? -9.628 10.298 13.001 1.00 90.19 79 PRO A CA 1
ATOM 608 C C . PRO A 1 79 ? -9.216 11.421 12.051 1.00 90.19 79 PRO A C 1
ATOM 610 O O . PRO A 1 79 ? -8.036 11.769 11.966 1.00 90.19 79 PRO A O 1
ATOM 613 N N . ARG A 1 80 ? -10.181 12.006 11.336 1.00 86.94 80 ARG A N 1
ATOM 614 C CA . ARG A 1 80 ? -9.927 13.230 10.571 1.00 86.94 80 ARG A CA 1
ATOM 615 C C . ARG A 1 80 ? -10.011 14.454 11.488 1.00 86.94 80 ARG A C 1
ATOM 617 O O . ARG A 1 80 ? -10.944 14.535 12.283 1.00 86.94 80 ARG A O 1
ATOM 624 N N . PRO A 1 81 ? -9.071 15.408 11.379 1.00 80.94 81 PRO A N 1
ATOM 625 C CA . PRO A 1 81 ? -9.169 16.667 12.106 1.00 80.94 81 PRO A CA 1
ATOM 626 C C . PRO A 1 81 ? -10.288 17.550 11.525 1.00 80.94 81 PRO A C 1
ATOM 628 O O . PRO A 1 81 ? -10.571 17.486 10.329 1.00 80.94 81 PRO A O 1
ATOM 631 N N . GLY A 1 82 ? -10.862 18.424 12.357 1.00 77.25 82 GLY A N 1
ATOM 632 C CA . GLY A 1 82 ? -11.870 19.413 11.951 1.00 77.25 82 GLY A CA 1
ATOM 633 C C . GLY A 1 82 ? -13.319 18.918 12.017 1.00 77.25 82 GLY A C 1
ATOM 634 O O . GLY A 1 82 ? -13.597 17.834 12.530 1.00 77.25 82 GLY A O 1
ATOM 635 N N . ASP A 1 83 ? -14.252 19.737 11.522 1.00 72.38 83 ASP A N 1
ATOM 636 C CA . ASP A 1 83 ? -15.664 19.353 11.434 1.00 72.38 83 ASP A CA 1
ATOM 637 C C . ASP A 1 83 ? -15.857 18.305 10.327 1.00 72.38 83 ASP A C 1
ATOM 639 O O . ASP A 1 83 ? -15.599 18.557 9.148 1.00 72.38 83 ASP A O 1
ATOM 643 N N . THR A 1 84 ? -16.302 17.114 10.725 1.00 72.62 84 THR A N 1
ATOM 644 C CA . THR A 1 84 ? -16.567 15.986 9.824 1.00 72.62 84 THR A CA 1
ATOM 645 C C . THR A 1 84 ? -18.060 15.772 9.583 1.00 72.62 84 THR A C 1
ATOM 647 O O . THR A 1 84 ? -18.433 14.767 9.000 1.00 72.62 84 THR A O 1
ATOM 650 N N . SER A 1 85 ? -18.930 16.717 9.954 1.00 68.19 85 SER A N 1
ATOM 651 C CA . SER A 1 85 ? -20.392 16.614 9.798 1.00 68.19 85 SER A CA 1
ATOM 652 C C . SER A 1 85 ? -20.871 16.244 8.381 1.00 68.19 85 SER A C 1
ATOM 654 O O . SER A 1 85 ? -21.910 15.605 8.228 1.00 68.19 85 SER A O 1
ATOM 656 N N . SER A 1 86 ? -20.104 16.597 7.343 1.00 63.91 86 SER A N 1
ATOM 657 C CA . SER A 1 86 ? -20.405 16.322 5.927 1.00 63.91 86 SER A CA 1
ATOM 658 C C . SER A 1 86 ? -19.515 15.253 5.269 1.00 63.91 86 SER A C 1
ATOM 660 O O . SER A 1 86 ? -19.690 14.952 4.087 1.00 63.91 86 SER A O 1
ATOM 662 N N . GLN A 1 87 ? -18.557 14.665 5.996 1.00 73.50 87 GLN A N 1
ATOM 663 C CA . GLN A 1 87 ? -17.605 13.676 5.471 1.00 73.50 87 GLN A CA 1
ATOM 664 C C . GLN A 1 87 ? -17.438 12.487 6.426 1.00 73.50 87 GLN A C 1
ATOM 666 O O . GLN A 1 87 ? -17.835 12.527 7.579 1.00 73.50 87 GLN A O 1
ATOM 671 N N . ALA A 1 88 ? -16.817 11.395 5.975 1.00 79.62 88 ALA A N 1
ATOM 672 C CA . ALA A 1 88 ? -16.530 10.291 6.891 1.00 79.62 88 ALA A CA 1
ATOM 673 C C . ALA A 1 88 ? -15.545 10.736 7.993 1.00 79.62 88 ALA A C 1
ATOM 675 O O . ALA A 1 88 ? -14.459 11.226 7.687 1.00 79.62 88 ALA A O 1
ATOM 676 N N . SER A 1 89 ? -15.875 10.490 9.264 1.00 85.69 89 SER A N 1
ATOM 677 C CA . SER A 1 89 ? -15.083 10.930 10.431 1.00 85.69 89 SER A CA 1
ATOM 678 C C . SER A 1 89 ? -13.680 10.316 10.528 1.00 85.69 89 SER A C 1
ATOM 680 O O . SER A 1 89 ? -12.848 10.764 11.314 1.00 85.69 89 SER A O 1
ATOM 682 N N . TYR A 1 90 ? -13.395 9.306 9.704 1.00 90.56 90 TYR A N 1
ATOM 683 C CA . TYR A 1 90 ? -12.133 8.577 9.680 1.00 90.56 90 TYR A CA 1
ATOM 684 C C . TYR A 1 90 ? -11.517 8.534 8.280 1.00 90.56 90 TYR A C 1
ATOM 686 O O . TYR A 1 90 ? -12.216 8.423 7.266 1.00 90.56 90 TYR A O 1
ATOM 694 N N . SER A 1 91 ? -10.189 8.555 8.241 1.00 91.88 91 SER A N 1
ATOM 695 C CA . SER A 1 91 ? -9.374 8.062 7.133 1.00 91.88 91 SER A CA 1
ATOM 696 C C . SER A 1 91 ? -9.085 6.579 7.351 1.00 91.88 91 SER A C 1
ATOM 698 O O . SER A 1 91 ? -8.732 6.165 8.456 1.00 91.88 91 SER A O 1
ATOM 700 N N . ARG A 1 92 ? -9.232 5.766 6.301 1.00 93.62 92 ARG A N 1
ATOM 701 C CA . ARG A 1 92 ? -9.006 4.317 6.355 1.00 93.62 92 ARG A CA 1
ATOM 702 C C . ARG A 1 92 ? -7.738 3.958 5.598 1.00 93.62 92 ARG A C 1
ATOM 704 O O . ARG A 1 92 ? -7.657 4.195 4.398 1.00 93.62 92 ARG A O 1
ATOM 711 N N . TYR A 1 93 ? -6.793 3.331 6.287 1.00 96.69 93 TYR A N 1
ATOM 712 C CA . TYR A 1 93 ? -5.545 2.864 5.694 1.00 96.69 93 TYR A CA 1
ATOM 713 C C . TYR A 1 93 ? -5.469 1.347 5.757 1.00 96.69 93 TYR A C 1
ATOM 715 O O . TYR A 1 93 ? -5.463 0.770 6.843 1.00 96.69 93 TYR A O 1
ATOM 723 N N . LEU A 1 94 ? -5.392 0.693 4.598 1.00 97.44 94 LEU A N 1
ATOM 724 C CA . LEU A 1 94 ? -5.095 -0.738 4.547 1.00 97.44 94 LEU A CA 1
ATOM 725 C C . LEU A 1 94 ? -3.702 -0.983 5.137 1.00 97.44 94 LEU A C 1
ATOM 727 O O . LEU A 1 94 ? -2.787 -0.177 4.937 1.00 97.44 94 LEU A O 1
ATOM 731 N N . LEU A 1 95 ? -3.538 -2.094 5.850 1.00 98.19 95 LEU A N 1
ATOM 732 C CA . LEU A 1 95 ? -2.259 -2.474 6.433 1.00 98.19 95 LEU A CA 1
ATOM 733 C C . LEU A 1 95 ? -1.656 -3.665 5.700 1.00 98.19 95 LEU A C 1
ATOM 735 O O . LEU A 1 95 ? -2.327 -4.623 5.325 1.00 98.19 95 LEU A O 1
ATOM 739 N N . THR A 1 96 ? -0.342 -3.611 5.543 1.00 97.75 96 THR A N 1
ATOM 740 C CA . THR A 1 96 ? 0.477 -4.692 4.991 1.00 97.75 96 THR A CA 1
ATOM 741 C C . THR A 1 96 ? 1.693 -4.906 5.877 1.00 97.75 96 THR A C 1
ATOM 743 O O . THR A 1 96 ? 2.053 -4.035 6.668 1.00 97.75 96 THR A O 1
ATOM 746 N N . GLY A 1 97 ? 2.344 -6.059 5.767 1.00 96.31 97 GLY A N 1
ATOM 747 C CA . GLY A 1 97 ? 3.635 -6.287 6.406 1.00 96.31 97 GLY A CA 1
ATOM 748 C C . GLY A 1 97 ? 4.783 -5.620 5.639 1.00 96.31 97 GLY A C 1
ATOM 749 O O . GLY A 1 97 ? 4.605 -5.155 4.511 1.00 96.31 97 GLY A O 1
ATOM 750 N N . PRO A 1 98 ? 6.009 -5.608 6.191 1.00 88.56 98 PRO A N 1
ATOM 751 C CA . PRO A 1 98 ? 7.195 -5.117 5.487 1.00 88.56 98 PRO A CA 1
ATOM 752 C C . PRO A 1 98 ? 7.562 -5.983 4.265 1.00 88.56 98 PRO A C 1
ATOM 754 O O . PRO A 1 98 ? 8.076 -5.451 3.282 1.00 88.56 98 PRO A O 1
ATOM 757 N N . GLY A 1 99 ? 7.215 -7.277 4.263 1.00 91.44 99 GLY A N 1
ATOM 758 C CA . GLY A 1 99 ? 7.400 -8.211 3.142 1.00 91.44 99 GLY A CA 1
ATOM 759 C C . GLY A 1 99 ? 6.174 -8.350 2.228 1.00 91.44 99 GLY A C 1
ATOM 760 O O . GLY A 1 99 ? 5.294 -7.493 2.209 1.00 91.44 99 GLY A O 1
ATOM 761 N N . LYS A 1 100 ? 6.092 -9.438 1.456 1.00 94.44 100 LYS A N 1
ATOM 762 C CA . LYS A 1 100 ? 4.925 -9.771 0.611 1.00 94.44 100 LYS A CA 1
ATOM 763 C C . LYS A 1 100 ? 3.805 -10.430 1.427 1.00 94.44 100 LYS A C 1
ATOM 765 O O . LYS A 1 100 ? 3.294 -11.467 1.028 1.00 94.44 100 LYS A O 1
ATOM 770 N N . THR A 1 101 ? 3.502 -9.882 2.601 1.00 95.31 101 THR A N 1
ATOM 771 C CA . THR A 1 101 ? 2.665 -10.538 3.612 1.00 95.31 101 THR A CA 1
ATOM 772 C C . THR A 1 101 ? 1.668 -9.580 4.259 1.00 95.31 101 THR A C 1
ATOM 774 O O . THR A 1 101 ? 1.836 -8.358 4.184 1.00 95.31 101 THR A O 1
ATOM 777 N N . SER A 1 102 ? 0.687 -10.131 4.975 1.00 95.44 102 SER A N 1
ATOM 778 C CA . SER A 1 102 ? -0.065 -9.426 6.024 1.00 95.44 102 SER A CA 1
ATOM 779 C C . SER A 1 102 ? 0.857 -8.784 7.078 1.00 95.44 102 SER A C 1
ATOM 781 O O . SER A 1 102 ? 2.046 -9.138 7.162 1.00 95.44 102 SER A O 1
ATOM 783 N N . PRO A 1 103 ? 0.340 -7.846 7.900 1.00 97.50 103 PRO A N 1
ATOM 784 C CA . PRO A 1 103 ? 1.038 -7.374 9.094 1.00 97.50 103 PRO A CA 1
ATOM 785 C C . PRO A 1 103 ? 1.485 -8.527 10.003 1.00 97.50 103 PRO A C 1
ATOM 787 O O . PRO A 1 103 ? 0.888 -9.603 10.005 1.00 97.50 103 PRO A O 1
ATOM 790 N N . LYS A 1 104 ? 2.549 -8.297 10.779 1.00 97.12 104 LYS A N 1
ATOM 791 C CA . LYS A 1 104 ? 3.066 -9.279 11.746 1.00 97.12 104 LYS A CA 1
ATOM 792 C C . LYS A 1 104 ? 2.029 -9.573 12.835 1.00 97.12 104 LYS A C 1
ATOM 794 O O . LYS A 1 104 ? 1.252 -8.683 13.176 1.00 97.12 104 LYS A O 1
ATOM 799 N N . SER A 1 105 ? 2.090 -10.761 13.441 1.00 96.19 105 SER A N 1
ATOM 800 C CA . SER A 1 105 ? 1.229 -11.136 14.577 1.00 96.19 105 SER A CA 1
ATOM 801 C C . SER A 1 105 ? 1.262 -10.097 15.694 1.00 96.19 105 SER A C 1
ATOM 803 O O . SER A 1 105 ? 0.210 -9.640 16.104 1.00 96.19 105 SER A O 1
ATOM 805 N N . SER A 1 106 ? 2.444 -9.583 16.050 1.00 96.75 106 SER A N 1
ATOM 806 C CA . SER A 1 106 ? 2.594 -8.543 17.079 1.00 96.75 106 SER A CA 1
ATOM 807 C C . SER A 1 106 ? 1.783 -7.264 16.821 1.00 96.75 106 SER A C 1
ATOM 809 O O . SER A 1 106 ? 1.456 -6.547 17.761 1.00 96.75 106 SER A O 1
ATOM 811 N N . VAL A 1 107 ? 1.470 -6.956 15.555 1.00 97.94 107 VAL A N 1
ATOM 812 C CA . VAL A 1 107 ? 0.541 -5.875 15.187 1.00 97.94 107 VAL A CA 1
ATOM 813 C C . VAL A 1 107 ? -0.903 -6.363 15.300 1.00 97.94 107 VAL A C 1
ATOM 815 O O . VAL A 1 107 ? -1.737 -5.677 15.879 1.00 97.94 107 VAL A O 1
ATOM 818 N N . LEU A 1 108 ? -1.203 -7.547 14.759 1.00 97.44 108 LEU A N 1
ATOM 819 C CA . LEU A 1 108 ? -2.552 -8.125 14.746 1.00 97.44 108 LEU A CA 1
ATOM 820 C C . LEU A 1 108 ? -3.095 -8.445 16.150 1.00 97.44 108 LEU A C 1
ATOM 822 O O . LEU A 1 108 ? -4.300 -8.348 16.360 1.00 97.44 108 LEU A O 1
ATOM 826 N N . ASP A 1 109 ? -2.229 -8.727 17.122 1.00 97.81 109 ASP A N 1
ATOM 827 C CA . ASP A 1 109 ? -2.590 -8.960 18.528 1.00 97.81 109 ASP A CA 1
ATOM 828 C C . ASP A 1 109 ? -3.194 -7.707 19.201 1.00 97.81 109 ASP A C 1
ATOM 830 O O . ASP A 1 109 ? -3.776 -7.784 20.285 1.00 97.81 109 ASP A O 1
ATOM 834 N N . GLN A 1 110 ? -3.079 -6.536 18.558 1.00 98.12 110 GLN A N 1
ATOM 835 C CA . GLN A 1 110 ? -3.672 -5.275 19.013 1.00 98.12 110 GLN A CA 1
ATOM 836 C C . GLN A 1 110 ? -4.999 -4.933 18.315 1.00 98.12 110 GLN A C 1
ATOM 838 O O . GLN A 1 110 ? -5.525 -3.836 18.502 1.00 98.12 110 GLN A O 1
ATOM 843 N N . VAL A 1 111 ? -5.555 -5.832 17.493 1.00 97.69 111 VAL A N 1
ATOM 844 C CA . VAL A 1 111 ? -6.860 -5.619 16.845 1.00 97.69 111 VAL A CA 1
ATOM 845 C C . VAL A 1 111 ? -7.946 -5.333 17.888 1.00 97.69 111 VAL A C 1
ATOM 847 O O . VAL A 1 111 ? -8.019 -5.969 18.935 1.00 97.69 111 VAL A O 1
ATOM 850 N N . GLY A 1 112 ? -8.805 -4.361 17.581 1.00 96.19 112 GLY A N 1
ATOM 851 C CA . GLY A 1 112 ? -9.872 -3.879 18.456 1.00 96.19 112 GLY A CA 1
ATOM 852 C C . GLY A 1 112 ? -9.433 -2.781 19.426 1.00 96.19 112 GLY A C 1
ATOM 853 O O . GLY A 1 112 ? -10.284 -2.214 20.107 1.00 96.19 112 GLY A O 1
ATOM 854 N N . LYS A 1 113 ? -8.137 -2.450 19.478 1.00 97.00 113 LYS A N 1
ATOM 855 C CA . LYS A 1 113 ? -7.594 -1.399 20.343 1.00 97.00 113 LYS A CA 1
ATOM 856 C C . LYS A 1 113 ? -7.258 -0.144 19.551 1.00 97.00 113 LYS A C 1
ATOM 858 O O . LYS A 1 113 ? -6.980 -0.191 18.348 1.00 97.00 113 LYS A O 1
ATOM 863 N N . TRP A 1 114 ? -7.239 0.978 20.260 1.00 97.56 114 TRP A N 1
ATOM 864 C CA . TRP A 1 114 ? -6.517 2.152 19.797 1.00 97.56 114 TRP A CA 1
ATOM 865 C C . TRP A 1 114 ? -5.030 1.867 19.880 1.00 97.56 114 TRP A C 1
ATOM 867 O O . TRP A 1 114 ? -4.550 1.296 20.861 1.00 97.56 114 TRP A O 1
ATOM 877 N N . VAL A 1 115 ? -4.316 2.204 18.814 1.00 98.25 115 VAL A N 1
ATOM 878 C CA . VAL A 1 115 ? -2.892 1.928 18.710 1.00 98.25 115 VAL A CA 1
ATOM 879 C C . VAL A 1 115 ? -2.140 3.136 18.196 1.00 98.25 115 VAL A C 1
ATOM 881 O O . VAL A 1 115 ? -2.623 3.867 17.328 1.00 98.25 115 VAL A O 1
ATOM 884 N N . LYS A 1 116 ? -0.910 3.267 18.678 1.00 98.25 116 LYS A N 1
ATOM 885 C CA . LYS A 1 116 ? 0.152 4.008 18.021 1.00 98.25 116 LYS A CA 1
ATOM 886 C C . LYS A 1 116 ? 0.899 3.042 17.100 1.00 98.25 116 LYS A C 1
ATOM 888 O O . LYS A 1 116 ? 1.622 2.155 17.551 1.00 98.25 116 LYS A O 1
ATOM 893 N N . LEU A 1 117 ? 0.653 3.151 15.798 1.00 98.56 117 LEU A N 1
ATOM 894 C CA . LEU A 1 117 ? 1.198 2.281 14.758 1.00 98.56 117 LEU A CA 1
ATOM 895 C C . LEU A 1 117 ? 2.357 2.966 14.039 1.00 98.56 117 LEU A C 1
ATOM 897 O O . LEU A 1 117 ? 2.197 4.049 13.484 1.00 98.56 117 LEU A O 1
ATOM 901 N N . THR A 1 118 ? 3.499 2.287 13.953 1.00 98.56 118 THR A N 1
ATOM 902 C CA . THR A 1 118 ? 4.652 2.754 13.175 1.00 98.56 118 THR A CA 1
ATOM 903 C C . THR A 1 118 ? 4.733 1.989 11.863 1.00 98.56 118 THR A C 1
ATOM 905 O O . THR A 1 118 ? 4.776 0.754 11.835 1.00 98.56 118 THR A O 1
ATOM 908 N N . GLY A 1 119 ? 4.791 2.707 10.742 1.00 97.81 119 GLY A N 1
ATOM 909 C CA . GLY A 1 119 ? 4.830 2.089 9.420 1.00 97.81 119 GLY A CA 1
ATOM 910 C C . GLY A 1 119 ? 5.214 3.049 8.304 1.00 97.81 119 GLY A C 1
ATOM 911 O O . GLY A 1 119 ? 5.204 4.263 8.471 1.00 97.81 119 GLY A O 1
ATOM 912 N N . SER A 1 120 ? 5.583 2.493 7.152 1.00 97.56 120 SER A N 1
ATOM 913 C CA . SER A 1 120 ? 5.911 3.276 5.954 1.00 97.56 120 SER A CA 1
ATOM 914 C C . SER A 1 120 ? 4.668 3.405 5.072 1.00 97.56 120 SER A C 1
ATOM 916 O O . SER A 1 120 ? 4.199 2.373 4.582 1.00 97.56 120 SER A O 1
ATOM 918 N N . PRO A 1 121 ? 4.120 4.613 4.852 1.00 97.00 121 PRO A N 1
ATOM 919 C CA . PRO A 1 121 ? 3.009 4.777 3.935 1.00 97.00 121 PRO A CA 1
ATOM 920 C C . PRO A 1 121 ? 3.500 4.700 2.490 1.00 97.00 121 PRO A C 1
ATOM 922 O O . PRO A 1 121 ? 4.566 5.207 2.127 1.00 97.00 121 PRO A O 1
ATOM 925 N N . VAL A 1 122 ? 2.687 4.049 1.674 1.00 95.75 122 VAL A N 1
ATOM 926 C CA . VAL A 1 122 ? 2.852 3.884 0.238 1.00 95.75 122 VAL A CA 1
ATOM 927 C C . VAL A 1 122 ? 1.594 4.422 -0.412 1.00 95.75 122 VAL A C 1
ATOM 929 O O . VAL A 1 122 ? 0.494 4.025 -0.022 1.00 95.75 122 VAL A O 1
ATOM 932 N N . TYR A 1 123 ? 1.739 5.322 -1.375 1.00 94.31 123 TYR A N 1
ATOM 933 C CA . TYR A 1 123 ? 0.586 5.943 -2.007 1.00 94.31 123 TYR A CA 1
ATOM 934 C C . TYR A 1 123 ? 0.781 6.190 -3.495 1.00 94.31 123 TYR A C 1
ATOM 936 O O . TYR A 1 123 ? 1.873 6.513 -3.965 1.00 94.31 123 TYR A O 1
ATOM 944 N N . ARG A 1 124 ? -0.333 6.075 -4.216 1.00 92.31 124 ARG A N 1
ATOM 945 C CA . ARG A 1 124 ? -0.495 6.440 -5.623 1.00 92.31 124 ARG A CA 1
ATOM 946 C C . ARG A 1 124 ? -1.926 6.926 -5.798 1.00 92.31 124 ARG A C 1
ATOM 948 O O . ARG A 1 124 ? -2.858 6.212 -5.429 1.00 92.31 124 ARG A O 1
ATOM 955 N N . ASN A 1 125 ? -2.099 8.113 -6.373 1.00 90.56 125 ASN A N 1
ATOM 956 C CA . ASN A 1 125 ? -3.409 8.753 -6.516 1.00 90.56 125 ASN A CA 1
ATOM 957 C C . ASN A 1 125 ? -4.137 8.801 -5.154 1.00 90.56 125 ASN A C 1
ATOM 959 O O . ASN A 1 125 ? -3.575 9.286 -4.176 1.00 90.56 125 ASN A O 1
ATOM 963 N N . ASN A 1 126 ? -5.344 8.235 -5.083 1.00 89.00 126 ASN A N 1
ATOM 964 C CA . ASN A 1 126 ? -6.179 8.205 -3.881 1.00 89.00 126 ASN A CA 1
ATOM 965 C C . ASN A 1 126 ? -6.018 6.916 -3.049 1.00 89.00 126 ASN A C 1
ATOM 967 O O . ASN A 1 126 ? -6.732 6.731 -2.065 1.00 89.00 126 ASN A O 1
ATOM 971 N N . LEU A 1 127 ? -5.101 6.012 -3.419 1.00 93.81 127 LEU A N 1
ATOM 972 C CA . LEU A 1 127 ? -4.793 4.811 -2.643 1.00 93.81 127 LEU A CA 1
ATOM 973 C C . LEU A 1 127 ? -3.605 5.083 -1.722 1.00 93.81 127 LEU A C 1
ATOM 975 O O . LEU A 1 127 ? -2.497 5.301 -2.207 1.00 93.81 127 LEU A O 1
ATOM 979 N N . THR A 1 128 ? -3.825 4.989 -0.409 1.00 95.38 128 THR A N 1
ATOM 980 C CA . THR A 1 128 ? -2.762 5.021 0.607 1.00 95.38 128 THR A CA 1
ATOM 981 C C . THR A 1 128 ? -2.821 3.766 1.469 1.00 95.38 128 THR A C 1
ATOM 983 O O . THR A 1 128 ? -3.869 3.414 2.012 1.00 95.38 128 THR A O 1
ATOM 986 N N . VAL A 1 129 ? -1.679 3.100 1.618 1.00 97.06 129 VAL A N 1
ATOM 987 C CA . VAL A 1 129 ? -1.522 1.845 2.364 1.00 97.06 129 VAL A CA 1
ATOM 988 C C . VAL A 1 129 ? -0.304 1.948 3.265 1.00 97.06 129 VAL A C 1
ATOM 990 O O . VAL A 1 129 ? 0.700 2.538 2.881 1.00 97.06 129 VAL A O 1
ATOM 993 N N . ILE A 1 130 ? -0.364 1.372 4.463 1.00 98.19 130 ILE A N 1
ATOM 994 C CA . ILE A 1 130 ? 0.746 1.421 5.417 1.00 98.19 130 ILE A CA 1
ATOM 995 C C . ILE A 1 130 ? 1.407 0.043 5.499 1.00 98.19 130 ILE A C 1
ATOM 997 O O . ILE A 1 130 ? 0.774 -0.960 5.829 1.00 98.19 130 ILE A O 1
ATOM 1001 N N . ALA A 1 131 ? 2.710 -0.012 5.221 1.00 97.62 131 ALA A N 1
ATOM 1002 C CA . ALA A 1 131 ? 3.546 -1.159 5.558 1.00 97.62 131 ALA A CA 1
ATOM 1003 C C . ALA A 1 131 ? 3.889 -1.092 7.055 1.00 97.62 131 ALA A C 1
ATOM 1005 O O . ALA A 1 131 ? 4.860 -0.442 7.458 1.00 97.62 131 ALA A O 1
ATOM 1006 N N . ALA A 1 132 ? 3.042 -1.718 7.871 1.00 98.12 132 ALA A N 1
ATOM 1007 C CA . ALA A 1 132 ? 3.107 -1.705 9.324 1.00 98.12 132 ALA A CA 1
ATOM 1008 C C . ALA A 1 132 ? 4.341 -2.462 9.834 1.00 98.12 132 ALA A C 1
ATOM 1010 O O . ALA A 1 132 ? 4.674 -3.550 9.355 1.00 98.12 132 ALA A O 1
ATOM 1011 N N . ARG A 1 133 ? 5.021 -1.881 10.825 1.00 97.44 133 ARG A N 1
ATOM 1012 C CA . ARG A 1 133 ? 6.217 -2.451 11.462 1.00 97.44 133 ARG A CA 1
ATOM 1013 C C . ARG A 1 133 ? 5.939 -2.876 12.899 1.00 97.44 133 ARG A C 1
ATOM 1015 O O . ARG A 1 133 ? 6.330 -3.980 13.273 1.00 97.44 133 ARG A O 1
ATOM 1022 N N . SER A 1 134 ? 5.259 -2.019 13.654 1.00 98.12 134 SER A N 1
ATOM 1023 C CA . SER A 1 134 ? 4.862 -2.230 15.046 1.00 98.12 134 SER A CA 1
ATOM 1024 C C . SER A 1 134 ? 3.557 -1.494 15.342 1.00 98.12 134 SER A C 1
ATOM 1026 O O . SER A 1 134 ? 3.180 -0.572 14.616 1.00 98.12 134 SER A O 1
ATOM 1028 N N . ALA A 1 135 ? 2.873 -1.924 16.396 1.00 98.31 135 ALA A N 1
ATOM 1029 C CA . ALA A 1 135 ? 1.726 -1.238 16.961 1.00 98.31 135 ALA A CA 1
ATOM 1030 C C . ALA A 1 135 ? 1.765 -1.407 18.479 1.00 98.31 135 ALA A C 1
ATOM 1032 O O . ALA A 1 135 ? 1.985 -2.515 18.969 1.00 98.31 135 ALA A O 1
ATOM 1033 N N . GLU A 1 136 ? 1.553 -0.314 19.197 1.00 98.19 136 GLU A N 1
ATOM 1034 C CA . GLU A 1 136 ? 1.484 -0.278 20.655 1.00 98.19 136 GLU A CA 1
ATOM 1035 C C . GLU A 1 136 ? 0.098 0.205 21.056 1.00 98.19 136 GLU A C 1
ATOM 1037 O O . GLU A 1 136 ? -0.413 1.159 20.472 1.00 98.19 136 GLU A O 1
ATOM 1042 N N . ALA A 1 137 ? -0.537 -0.478 22.007 1.00 97.94 137 ALA A N 1
ATOM 1043 C CA . ALA A 1 137 ? -1.854 -0.079 22.482 1.00 97.94 137 ALA A CA 1
ATOM 1044 C C . ALA A 1 137 ? -1.767 1.251 23.241 1.00 97.94 137 ALA A C 1
ATOM 1046 O O . ALA A 1 137 ? -0.854 1.456 24.038 1.00 97.94 137 ALA A O 1
ATOM 1047 N N . ILE A 1 138 ? -2.741 2.122 23.000 1.00 97.31 138 ILE A N 1
ATOM 1048 C CA . ILE A 1 138 ? -2.909 3.406 23.681 1.00 97.31 138 ILE A CA 1
ATOM 1049 C C . ILE A 1 138 ? -4.355 3.547 24.155 1.00 97.31 138 ILE A C 1
ATOM 1051 O O . ILE A 1 138 ? -5.243 2.812 23.707 1.00 97.31 138 ILE A O 1
ATOM 1055 N N . ASP A 1 139 ? -4.598 4.510 25.038 1.00 94.88 139 ASP A N 1
ATOM 1056 C CA . ASP A 1 139 ? -5.955 4.870 25.429 1.00 94.88 139 ASP A CA 1
ATOM 1057 C C . ASP A 1 139 ? -6.718 5.495 24.258 1.00 94.88 139 ASP A C 1
ATOM 1059 O O . ASP A 1 139 ? -6.155 6.167 23.389 1.00 94.88 139 ASP A O 1
ATOM 1063 N N . ALA A 1 140 ? -8.030 5.269 24.232 1.00 90.50 140 ALA A N 1
ATOM 1064 C CA . ALA A 1 140 ? -8.888 5.894 23.239 1.00 90.50 140 ALA A CA 1
ATOM 1065 C C . ALA A 1 140 ? -8.869 7.424 23.417 1.00 90.50 140 ALA A C 1
ATOM 1067 O O . ALA A 1 140 ? -9.049 7.905 24.541 1.00 90.50 140 ALA A O 1
ATOM 1068 N N . PRO A 1 141 ? -8.713 8.208 22.336 1.00 87.12 141 PRO A N 1
ATOM 1069 C CA . PRO A 1 141 ? -8.769 9.654 22.441 1.00 87.12 141 PRO A CA 1
ATOM 1070 C C . PRO A 1 141 ? -10.157 10.102 22.915 1.00 87.12 141 PRO A C 1
ATOM 1072 O O . PRO A 1 141 ? -11.192 9.551 22.525 1.00 87.12 141 PRO A O 1
ATOM 1075 N N . SER A 1 142 ? -10.179 11.127 23.767 1.00 81.75 142 SER A N 1
ATOM 1076 C CA . SER A 1 142 ? -11.427 11.713 24.263 1.00 81.75 142 SER A CA 1
ATOM 1077 C C . SER A 1 142 ? -12.256 12.260 23.099 1.00 81.75 142 SER A C 1
ATOM 1079 O O . SER A 1 142 ? -11.743 12.995 22.260 1.00 81.75 142 SER A O 1
ATOM 1081 N N . GLY A 1 143 ? -13.541 11.899 23.041 1.00 78.19 143 GLY A N 1
ATOM 1082 C CA . GLY A 1 143 ? -14.434 12.322 21.956 1.00 78.19 143 GLY A CA 1
ATOM 1083 C C . GLY A 1 143 ? -14.307 11.513 20.660 1.00 78.19 143 GLY A C 1
ATOM 1084 O O . GLY A 1 143 ? -14.862 11.918 19.641 1.00 78.19 143 GLY A O 1
ATOM 1085 N N . ALA A 1 144 ? -13.615 10.368 20.675 1.00 77.38 144 ALA A N 1
ATOM 1086 C CA . ALA A 1 144 ? -13.581 9.468 19.528 1.00 77.38 144 ALA A CA 1
ATOM 1087 C C . ALA A 1 144 ? -14.995 9.012 19.120 1.00 77.38 144 ALA A C 1
ATOM 1089 O O . ALA A 1 144 ? -15.703 8.345 19.879 1.00 77.38 144 ALA A O 1
ATOM 1090 N N . VAL A 1 145 ? -15.395 9.346 17.893 1.00 77.25 145 VAL A N 1
ATOM 1091 C CA . VAL A 1 145 ? -16.688 8.946 17.323 1.00 77.25 145 VAL A CA 1
ATOM 1092 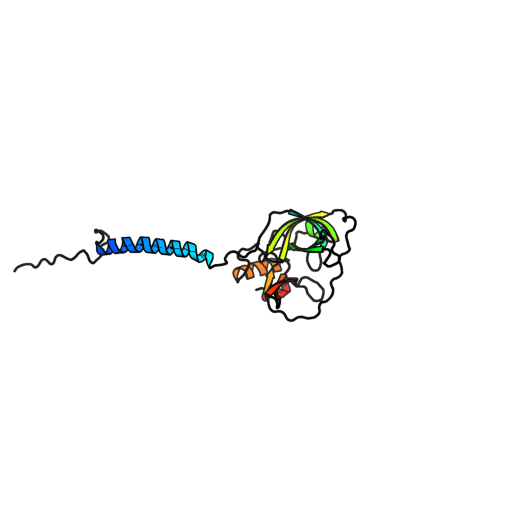C C . VAL A 1 145 ? -16.653 7.458 16.995 1.00 77.25 145 VAL A C 1
ATOM 1094 O O . VAL A 1 145 ? -15.661 6.962 16.472 1.00 77.25 145 VAL A O 1
ATOM 1097 N N . LYS A 1 146 ? -17.713 6.698 17.263 1.00 78.56 146 LYS A N 1
ATOM 1098 C CA . LYS A 1 146 ? -17.734 5.292 16.836 1.00 78.56 146 LYS A CA 1
ATOM 1099 C C . LYS A 1 146 ? -17.756 5.212 15.301 1.00 78.56 146 LYS A C 1
ATOM 1101 O O . LYS A 1 146 ? -18.516 5.954 14.690 1.00 78.56 146 LYS A O 1
ATOM 1106 N N . PRO A 1 147 ? -16.952 4.342 14.666 1.00 77.69 147 PRO A N 1
ATOM 1107 C CA . PRO A 1 147 ? -17.024 4.162 13.223 1.00 77.69 147 PRO A CA 1
ATOM 1108 C C . PRO A 1 147 ? -18.418 3.687 12.805 1.00 77.69 147 PRO A C 1
ATOM 1110 O O . PRO A 1 147 ? -18.922 2.707 13.357 1.00 77.69 147 PRO A O 1
ATOM 1113 N N . ASP A 1 148 ? -19.006 4.348 11.811 1.00 77.25 148 ASP A N 1
ATOM 1114 C CA . ASP A 1 148 ? -20.287 3.929 11.250 1.00 77.25 148 ASP A CA 1
ATOM 1115 C C . ASP A 1 148 ? -20.180 2.562 10.569 1.00 77.25 148 ASP A C 1
ATOM 1117 O O . ASP A 1 148 ? -19.185 2.233 9.907 1.00 77.25 148 ASP A O 1
ATOM 1121 N N . ALA A 1 149 ? -21.248 1.774 10.686 1.00 76.56 149 ALA A N 1
ATOM 1122 C CA . ALA A 1 149 ? -21.413 0.588 9.866 1.00 76.56 149 ALA A CA 1
ATOM 1123 C C . ALA A 1 149 ? -21.587 1.012 8.399 1.00 76.56 149 ALA A C 1
ATOM 1125 O O . ALA A 1 149 ? -22.367 1.911 8.081 1.00 76.56 149 ALA A O 1
ATOM 1126 N N . GLY A 1 150 ? -20.851 0.367 7.491 1.00 79.12 150 GLY A N 1
ATOM 1127 C CA . GLY A 1 150 ? -21.000 0.618 6.059 1.00 79.12 150 GLY A CA 1
ATOM 1128 C C . GLY A 1 150 ? -22.422 0.306 5.586 1.00 79.12 150 GLY A C 1
ATOM 1129 O O . GLY A 1 150 ? -23.050 -0.636 6.067 1.00 79.12 150 GLY A O 1
ATOM 1130 N N . LYS A 1 151 ? -22.921 1.078 4.616 1.00 87.12 151 LYS A N 1
ATOM 1131 C CA . LYS A 1 151 ? -24.195 0.810 3.937 1.00 87.12 151 LYS A CA 1
ATOM 1132 C C . LYS A 1 151 ? -23.951 0.218 2.553 1.00 87.12 151 LYS A C 1
ATOM 1134 O O . LYS A 1 151 ? -22.988 0.592 1.884 1.00 87.12 151 LYS A O 1
ATOM 1139 N N . SER A 1 152 ? -24.840 -0.671 2.115 1.00 90.12 152 SER A N 1
ATOM 1140 C CA . SER A 1 152 ? -24.830 -1.140 0.728 1.00 90.12 152 SER A CA 1
ATOM 1141 C C . SER A 1 152 ? -25.137 0.024 -0.214 1.00 90.12 152 SER A C 1
ATOM 1143 O O . SER A 1 152 ? -26.054 0.805 0.043 1.00 90.12 152 SER A O 1
ATOM 1145 N N . LEU A 1 153 ? -24.363 0.138 -1.293 1.00 91.50 153 LEU A N 1
ATOM 1146 C CA . LEU A 1 153 ? -24.599 1.113 -2.362 1.00 91.50 153 LEU A CA 1
ATOM 1147 C C . LEU A 1 153 ? -25.392 0.514 -3.535 1.00 91.50 153 LEU A C 1
ATOM 1149 O O . LEU A 1 153 ? -25.701 1.235 -4.476 1.00 91.50 153 LEU A O 1
ATOM 1153 N N . GLY A 1 154 ? -25.729 -0.778 -3.474 1.00 93.50 154 GLY A N 1
ATOM 1154 C CA . GLY A 1 154 ? -26.362 -1.519 -4.564 1.00 93.50 154 GLY A CA 1
ATOM 1155 C C . GLY A 1 154 ? -25.372 -2.346 -5.383 1.00 93.50 154 GLY A C 1
ATOM 1156 O O . GLY A 1 154 ? -24.214 -2.529 -5.000 1.00 93.50 154 GLY A O 1
ATOM 1157 N N . GLU A 1 155 ? -25.856 -2.874 -6.503 1.00 93.50 155 GLU A N 1
ATOM 1158 C CA . GLU A 1 155 ? -25.071 -3.686 -7.430 1.00 93.50 155 GLU A CA 1
ATOM 1159 C C . GLU A 1 155 ? -24.611 -2.846 -8.623 1.00 93.50 155 GLU A C 1
ATOM 1161 O O . GLU A 1 155 ? -25.377 -2.067 -9.189 1.00 93.50 155 GLU A O 1
ATOM 1166 N N . PHE A 1 156 ? -23.349 -3.023 -9.014 1.00 91.06 156 PHE A N 1
ATOM 1167 C CA . PHE A 1 156 ? -22.727 -2.287 -10.111 1.00 91.06 156 PHE A CA 1
ATOM 1168 C C . PHE A 1 156 ? -21.946 -3.244 -11.007 1.00 91.06 156 PHE A C 1
ATOM 1170 O O . PHE A 1 156 ? -21.314 -4.184 -10.526 1.00 91.06 156 PHE A O 1
ATOM 1177 N N . SER A 1 157 ? -21.945 -2.964 -12.310 1.00 92.06 157 SER A N 1
ATOM 1178 C CA . SER A 1 157 ? -21.039 -3.599 -13.271 1.00 92.06 157 SER A CA 1
ATOM 1179 C C . SER A 1 157 ? -19.900 -2.639 -13.587 1.00 92.06 157 SER A C 1
ATOM 1181 O O . SER A 1 157 ? -20.137 -1.519 -14.033 1.00 92.06 157 SER A O 1
ATOM 1183 N N . LEU A 1 158 ? -18.669 -3.070 -13.328 1.00 92.38 158 LEU A N 1
ATOM 1184 C CA . LEU A 1 158 ? -17.462 -2.257 -13.450 1.00 92.38 158 LEU A CA 1
ATOM 1185 C C . LEU A 1 158 ? -16.400 -3.030 -14.237 1.00 92.38 158 LEU A C 1
ATOM 1187 O O . LEU A 1 158 ? -16.293 -4.249 -14.103 1.00 92.38 158 LEU A O 1
ATOM 1191 N N . LEU A 1 159 ? -15.594 -2.315 -15.020 1.00 93.50 159 LEU A N 1
ATOM 1192 C CA . LEU A 1 159 ? -14.440 -2.861 -15.730 1.00 93.50 159 LEU A CA 1
ATOM 1193 C C . LEU A 1 159 ? -13.161 -2.257 -15.147 1.00 93.50 159 LEU A C 1
ATOM 1195 O O . LEU A 1 159 ? -13.077 -1.045 -14.955 1.00 93.50 159 LEU A O 1
ATOM 1199 N N . GLY A 1 160 ? -12.168 -3.099 -14.879 1.00 94.81 160 GLY A N 1
ATOM 1200 C CA . GLY A 1 160 ? -10.886 -2.661 -14.343 1.00 94.81 160 GLY A CA 1
ATOM 1201 C C . GLY A 1 160 ? -9.961 -3.822 -14.017 1.00 94.81 160 GLY A C 1
ATOM 1202 O O . GLY A 1 160 ? -10.129 -4.929 -14.529 1.00 94.81 160 GLY A O 1
ATOM 1203 N N . GLU A 1 161 ? -8.987 -3.561 -13.155 1.00 95.75 161 GLU A N 1
ATOM 1204 C CA . GLU A 1 161 ? -7.875 -4.464 -12.873 1.00 95.75 161 GLU A CA 1
ATOM 1205 C C . GLU A 1 161 ? -7.845 -4.871 -11.401 1.00 95.75 161 GLU A C 1
ATOM 1207 O O . GLU A 1 161 ? -8.041 -4.051 -10.505 1.00 95.75 161 GLU A O 1
ATOM 1212 N N . ILE A 1 162 ? -7.550 -6.141 -11.127 1.00 96.88 162 ILE A N 1
ATOM 1213 C CA . ILE A 1 162 ? -7.264 -6.596 -9.765 1.00 96.88 162 ILE A CA 1
ATOM 1214 C C . ILE A 1 162 ? -5.765 -6.459 -9.523 1.00 96.88 162 ILE A C 1
ATOM 1216 O O . ILE A 1 162 ? -4.968 -7.143 -10.166 1.00 96.88 162 ILE A O 1
ATOM 1220 N N . VAL A 1 163 ? -5.394 -5.614 -8.564 1.00 96.25 163 VAL A N 1
ATOM 1221 C CA . VAL A 1 163 ? -4.003 -5.333 -8.189 1.00 96.25 163 VAL A CA 1
ATOM 1222 C C . VAL A 1 163 ? -3.793 -5.545 -6.689 1.00 96.25 163 VAL A C 1
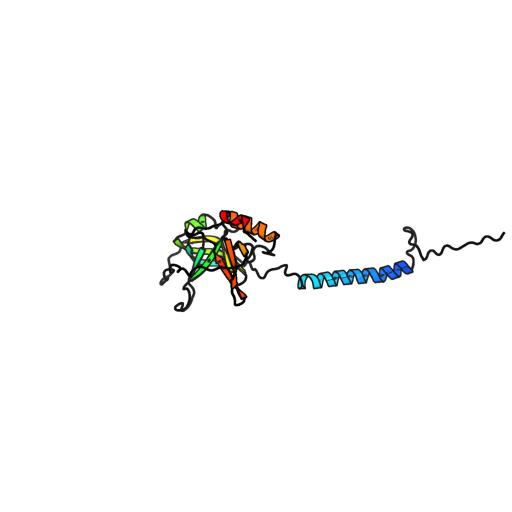ATOM 1224 O O . VAL A 1 163 ? -4.740 -5.583 -5.902 1.00 96.25 163 VAL A O 1
ATOM 1227 N N . ASP A 1 164 ? -2.541 -5.702 -6.257 1.00 96.69 164 ASP A N 1
ATOM 1228 C CA . ASP A 1 164 ? -2.221 -5.749 -4.830 1.00 96.69 164 ASP A CA 1
ATOM 1229 C C . ASP A 1 164 ? -2.102 -4.336 -4.249 1.00 96.69 164 ASP A C 1
ATOM 1231 O O . ASP A 1 164 ? -1.585 -3.425 -4.893 1.00 96.69 164 ASP A O 1
ATOM 1235 N N . SER A 1 165 ? -2.506 -4.141 -2.996 1.00 95.88 165 SER A N 1
ATOM 1236 C CA . SER A 1 165 ? -2.491 -2.815 -2.378 1.00 95.88 165 SER A CA 1
ATOM 1237 C C . SER A 1 165 ? -1.088 -2.319 -1.961 1.00 95.88 165 SER A C 1
ATOM 1239 O O . SER A 1 165 ? -0.994 -1.336 -1.234 1.00 95.88 165 SER A O 1
ATOM 1241 N N . LYS A 1 166 ? 0.017 -2.976 -2.362 1.00 95.19 166 LYS A N 1
ATOM 1242 C CA . LYS A 1 166 ? 1.386 -2.640 -1.918 1.00 95.19 166 LYS A CA 1
ATOM 1243 C C . LYS A 1 166 ? 2.388 -2.376 -3.049 1.00 95.19 166 LYS A C 1
ATOM 1245 O O . LYS A 1 166 ? 2.948 -1.282 -3.110 1.00 95.19 166 LYS A O 1
ATOM 1250 N N . CYS A 1 167 ? 2.662 -3.356 -3.918 1.00 95.44 167 CYS A N 1
ATOM 1251 C CA . CYS A 1 167 ? 3.553 -3.201 -5.074 1.00 95.44 167 CYS A CA 1
ATOM 1252 C C . CYS A 1 167 ? 2.996 -2.112 -6.000 1.00 95.44 167 CYS A C 1
ATOM 1254 O O . CYS A 1 167 ? 3.739 -1.193 -6.345 1.00 95.44 167 CYS A O 1
ATOM 1256 N N . TYR A 1 168 ? 1.701 -2.185 -6.335 1.00 94.75 168 TYR A N 1
ATOM 1257 C CA . TYR A 1 168 ? 1.031 -1.262 -7.258 1.00 94.75 168 TYR A CA 1
ATOM 1258 C C . TYR A 1 168 ? 1.181 0.227 -6.885 1.00 94.75 168 TYR A C 1
ATOM 1260 O O . TYR A 1 168 ? 1.598 1.007 -7.749 1.00 94.75 168 TYR A O 1
ATOM 1268 N N . PRO A 1 169 ? 0.895 0.665 -5.636 1.00 93.81 169 PRO A N 1
ATOM 1269 C CA . PRO A 1 169 ? 1.002 2.077 -5.284 1.00 93.81 169 PRO A CA 1
ATOM 1270 C C . PRO A 1 169 ? 2.437 2.588 -5.106 1.00 93.81 169 PRO A C 1
ATOM 1272 O O . PRO A 1 169 ? 2.603 3.776 -4.865 1.00 93.81 169 PRO A O 1
ATOM 1275 N N . GLY A 1 170 ? 3.484 1.760 -5.224 1.00 91.94 170 GLY A N 1
ATOM 1276 C CA . GLY A 1 170 ? 4.848 2.299 -5.315 1.00 91.94 170 GLY A CA 1
ATOM 1277 C C . GLY A 1 170 ? 5.976 1.474 -4.712 1.00 91.94 170 GLY A C 1
ATOM 1278 O O . GLY A 1 170 ? 7.126 1.887 -4.851 1.00 91.94 170 GLY A O 1
ATOM 1279 N N . VAL A 1 171 ? 5.708 0.328 -4.066 1.00 93.56 171 VAL A N 1
ATOM 1280 C CA . VAL A 1 171 ? 6.803 -0.556 -3.608 1.00 93.56 171 VAL A CA 1
ATOM 1281 C C . VAL A 1 171 ? 7.536 -1.188 -4.793 1.00 93.56 171 VAL A C 1
ATOM 1283 O O . VAL A 1 171 ? 8.742 -1.406 -4.714 1.00 93.56 171 VAL A O 1
ATOM 1286 N N . MET A 1 172 ? 6.832 -1.458 -5.895 1.00 92.69 172 MET A N 1
ATOM 1287 C CA . MET A 1 172 ? 7.442 -1.884 -7.152 1.00 92.69 172 MET A CA 1
ATOM 1288 C C . MET A 1 172 ? 7.385 -0.745 -8.169 1.00 92.69 172 MET A C 1
ATOM 1290 O O . MET A 1 172 ? 6.359 -0.075 -8.295 1.00 92.69 172 MET A O 1
ATOM 1294 N N . LYS A 1 173 ? 8.475 -0.553 -8.917 1.00 88.75 173 LYS A N 1
ATOM 1295 C CA . LYS A 1 173 ? 8.561 0.414 -10.015 1.00 88.75 173 LYS A CA 1
ATOM 1296 C C . LYS A 1 173 ? 9.120 -0.272 -11.271 1.00 88.75 173 LYS A C 1
ATOM 1298 O O . LYS A 1 173 ? 10.274 -0.694 -11.226 1.00 88.75 173 LYS A O 1
ATOM 1303 N N . PRO A 1 174 ? 8.327 -0.423 -12.348 1.00 87.19 174 PRO A N 1
ATOM 1304 C CA . PRO A 1 174 ? 6.903 -0.091 -12.450 1.00 87.19 174 PRO A CA 1
ATOM 1305 C C . PRO A 1 174 ? 6.011 -1.099 -11.699 1.00 87.19 174 PRO A C 1
ATOM 1307 O O . PRO A 1 174 ? 6.194 -2.308 -11.791 1.00 87.19 174 PRO A O 1
ATOM 1310 N N . GLY A 1 175 ? 5.006 -0.605 -10.977 1.00 89.19 175 GLY A N 1
ATOM 1311 C CA . GLY A 1 175 ? 3.943 -1.402 -10.345 1.00 89.19 175 GLY A CA 1
ATOM 1312 C C . GLY A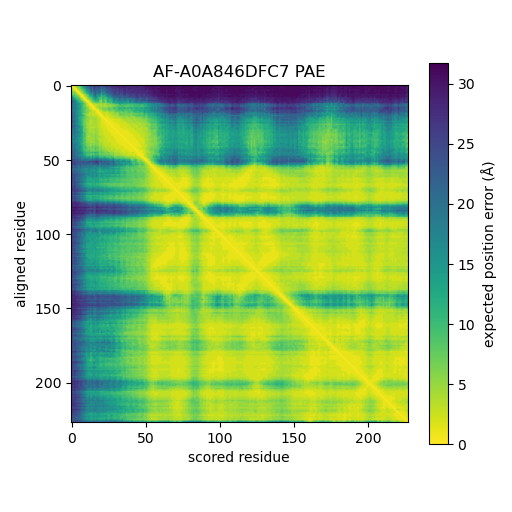 1 175 ? 2.753 -1.621 -11.284 1.00 89.19 175 GLY A C 1
ATOM 1313 O O . GLY A 1 175 ? 1.631 -1.288 -10.922 1.00 89.19 175 GLY A O 1
ATOM 1314 N N . GLN A 1 176 ? 3.030 -2.053 -12.516 1.00 89.00 176 GLN A N 1
ATOM 1315 C CA . GLN A 1 176 ? 2.056 -2.349 -13.576 1.00 89.00 176 GLN A CA 1
ATOM 1316 C C . GLN A 1 176 ? 2.656 -3.353 -14.577 1.00 89.00 176 GLN A C 1
ATOM 1318 O O . GLN A 1 176 ? 3.864 -3.608 -14.542 1.00 89.00 176 GLN A O 1
ATOM 1323 N N . THR A 1 177 ? 1.841 -3.877 -15.499 1.00 87.69 177 THR A N 1
ATOM 1324 C CA . THR A 1 177 ? 2.203 -4.875 -16.534 1.00 87.69 177 THR A CA 1
ATOM 1325 C C . THR A 1 177 ? 2.521 -6.286 -16.006 1.00 87.69 177 THR A C 1
ATOM 1327 O O . THR A 1 177 ? 2.468 -6.561 -14.809 1.00 87.69 177 THR A O 1
ATOM 1330 N N . LYS A 1 178 ? 2.906 -7.200 -16.914 1.00 88.19 178 LYS A N 1
ATOM 1331 C CA . LYS A 1 178 ? 3.209 -8.615 -16.621 1.00 88.19 178 LYS A CA 1
ATOM 1332 C C . LYS A 1 178 ? 4.240 -8.815 -15.506 1.00 88.19 178 LYS A C 1
ATOM 1334 O O . LYS A 1 178 ? 4.173 -9.810 -14.784 1.00 88.19 178 LYS A O 1
ATOM 1339 N N . THR A 1 179 ? 5.202 -7.904 -15.366 1.00 88.25 179 THR A N 1
ATOM 1340 C CA . THR A 1 179 ? 6.203 -7.981 -14.292 1.00 88.25 179 THR A CA 1
ATOM 1341 C C . THR A 1 179 ? 5.539 -7.793 -12.929 1.00 88.25 179 THR A C 1
ATOM 1343 O O . THR A 1 179 ? 5.753 -8.599 -12.020 1.00 88.25 179 THR A O 1
ATOM 1346 N N . HIS A 1 180 ? 4.668 -6.791 -12.800 1.00 94.31 180 HIS A N 1
ATOM 1347 C CA . HIS A 1 180 ? 3.902 -6.535 -11.585 1.00 94.31 180 HIS A CA 1
ATOM 1348 C C . HIS A 1 180 ? 2.876 -7.624 -11.290 1.00 94.31 180 HIS A C 1
ATOM 1350 O O . HIS A 1 180 ? 2.781 -8.006 -10.126 1.00 94.31 180 HIS A O 1
ATOM 1356 N N . ARG A 1 181 ? 2.229 -8.221 -12.298 1.00 95.56 181 ARG A N 1
ATOM 1357 C CA . ARG A 1 181 ? 1.306 -9.356 -12.107 1.00 95.56 181 ARG A CA 1
ATOM 1358 C C . ARG A 1 181 ? 1.881 -10.437 -11.192 1.00 95.56 181 ARG A C 1
ATOM 1360 O O . ARG A 1 181 ? 1.259 -10.868 -10.222 1.00 95.56 181 ARG A O 1
ATOM 1367 N N . SER A 1 182 ? 3.126 -10.839 -11.449 1.00 94.25 182 SER A N 1
ATOM 1368 C CA . SER A 1 182 ? 3.825 -11.828 -10.619 1.00 94.25 182 SER A CA 1
ATOM 1369 C C . SER A 1 182 ? 4.113 -11.329 -9.185 1.00 94.25 182 SER A C 1
ATOM 1371 O O . SER A 1 182 ? 3.975 -12.096 -8.228 1.00 94.25 182 SER A O 1
ATOM 1373 N N . CYS A 1 183 ? 4.447 -10.038 -9.010 1.00 95.31 183 CYS A N 1
ATOM 1374 C CA . CYS A 1 183 ? 4.604 -9.379 -7.698 1.00 95.31 183 CYS A CA 1
ATOM 1375 C C . CYS A 1 183 ? 3.295 -9.421 -6.917 1.00 95.31 183 CYS A C 1
ATOM 1377 O O . CYS A 1 183 ? 3.305 -9.808 -5.745 1.00 95.31 183 CYS A O 1
ATOM 1379 N N . ALA A 1 184 ? 2.204 -9.041 -7.584 1.00 97.12 184 ALA A N 1
ATOM 1380 C CA . ALA A 1 184 ? 0.868 -8.906 -7.037 1.00 97.12 184 ALA A CA 1
ATOM 1381 C C . ALA A 1 184 ? 0.319 -10.257 -6.581 1.00 97.12 184 ALA A C 1
ATOM 1383 O O . ALA A 1 184 ? -0.088 -10.375 -5.429 1.00 97.12 184 ALA A O 1
ATOM 1384 N N . ILE A 1 185 ? 0.423 -11.303 -7.413 1.00 97.31 185 ILE A N 1
ATOM 1385 C CA . ILE A 1 185 ? 0.028 -12.674 -7.045 1.00 97.31 185 ILE A CA 1
ATOM 1386 C C . ILE A 1 185 ? 0.725 -13.107 -5.752 1.00 97.31 185 ILE A C 1
ATOM 1388 O O . ILE A 1 185 ? 0.079 -13.627 -4.844 1.00 97.31 185 ILE A O 1
ATOM 1392 N N . ARG A 1 186 ? 2.036 -12.855 -5.620 1.00 96.38 186 ARG A N 1
ATOM 1393 C CA . ARG A 1 186 ? 2.771 -13.211 -4.398 1.00 96.38 186 ARG A CA 1
ATOM 1394 C C . ARG A 1 186 ? 2.346 -12.383 -3.191 1.00 96.38 186 ARG A C 1
ATOM 1396 O O . ARG A 1 186 ? 2.133 -12.964 -2.131 1.00 96.38 186 ARG A O 1
ATOM 1403 N N . CYS A 1 187 ? 2.174 -11.073 -3.345 1.00 97.31 187 CYS A N 1
ATOM 1404 C CA . CYS A 1 187 ? 1.662 -10.207 -2.283 1.00 97.31 187 CYS A CA 1
ATOM 1405 C C . CYS A 1 187 ? 0.283 -10.664 -1.794 1.00 97.31 187 CYS A C 1
ATOM 1407 O O . CYS A 1 187 ? 0.101 -10.892 -0.598 1.00 97.31 187 CYS A O 1
ATOM 1409 N N . ILE A 1 188 ? -0.665 -10.845 -2.713 1.00 97.62 188 ILE A N 1
ATOM 1410 C CA . ILE A 1 188 ? -2.037 -11.248 -2.399 1.00 97.62 188 ILE A CA 1
ATOM 1411 C C . ILE A 1 188 ? -2.047 -12.638 -1.759 1.00 97.62 188 ILE A C 1
ATOM 1413 O O . ILE A 1 188 ? -2.715 -12.834 -0.746 1.00 97.62 188 ILE A O 1
ATOM 1417 N N . SER A 1 189 ? -1.251 -13.584 -2.269 1.00 96.69 189 SER A N 1
ATOM 1418 C CA . SER A 1 189 ? -1.131 -14.918 -1.663 1.00 96.69 189 SER A CA 1
ATOM 1419 C C . SER A 1 189 ? -0.603 -14.881 -0.226 1.00 96.69 189 SER A C 1
ATOM 1421 O O . SER A 1 189 ? -0.996 -15.710 0.586 1.00 96.69 189 SER A O 1
ATOM 1423 N N . GLY A 1 190 ? 0.247 -13.904 0.106 1.00 95.81 190 GLY A N 1
ATOM 1424 C CA . GLY A 1 190 ? 0.788 -13.722 1.453 1.00 95.81 190 GLY A CA 1
ATOM 1425 C C . GLY A 1 190 ? -0.103 -12.898 2.385 1.00 95.81 190 GLY A C 1
ATOM 1426 O O . GLY A 1 190 ? 0.288 -12.645 3.525 1.00 95.81 190 GLY A O 1
ATOM 1427 N N . GLY A 1 191 ? -1.279 -12.464 1.925 1.00 95.31 191 GLY A N 1
ATOM 1428 C CA . GLY A 1 191 ? -2.251 -11.742 2.745 1.00 95.31 191 GLY A CA 1
ATOM 1429 C C . GLY A 1 191 ? -2.291 -10.223 2.537 1.00 95.31 191 GLY A C 1
ATOM 1430 O O . GLY A 1 191 ? -3.039 -9.535 3.226 1.00 95.31 191 GLY A O 1
ATOM 1431 N N . VAL A 1 192 ? -1.547 -9.674 1.567 1.00 97.19 192 VAL A N 1
ATOM 1432 C CA . VAL A 1 192 ? -1.738 -8.269 1.159 1.00 97.19 192 VAL A CA 1
ATOM 1433 C C . VAL A 1 192 ? -3.152 -8.105 0.584 1.00 97.19 192 VAL A C 1
ATOM 1435 O O . VAL A 1 192 ? -3.538 -8.909 -0.269 1.00 97.19 192 VAL A O 1
ATOM 1438 N N . PRO A 1 193 ? -3.930 -7.093 1.007 1.00 96.69 193 PRO A N 1
ATOM 1439 C CA . PRO A 1 193 ? -5.280 -6.891 0.497 1.00 96.69 193 PRO A CA 1
ATOM 1440 C C . PRO A 1 193 ? -5.314 -6.703 -1.033 1.00 96.69 193 PRO A C 1
ATOM 1442 O O . PRO A 1 193 ? -4.575 -5.866 -1.565 1.00 96.69 193 PRO A O 1
ATOM 1445 N N . PRO A 1 194 ? -6.158 -7.457 -1.758 1.00 96.94 194 PRO A N 1
ATOM 1446 C CA . PRO A 1 194 ? -6.418 -7.199 -3.167 1.00 96.94 194 PRO A CA 1
ATOM 1447 C C . PRO A 1 194 ? -7.383 -6.018 -3.325 1.00 96.94 194 PRO A C 1
ATOM 1449 O O . PRO A 1 194 ? -8.394 -5.926 -2.624 1.00 96.94 194 PRO A O 1
ATOM 1452 N N . VAL A 1 195 ? -7.088 -5.128 -4.270 1.00 96.50 195 VAL A N 1
ATOM 1453 C CA . VAL A 1 195 ? -7.951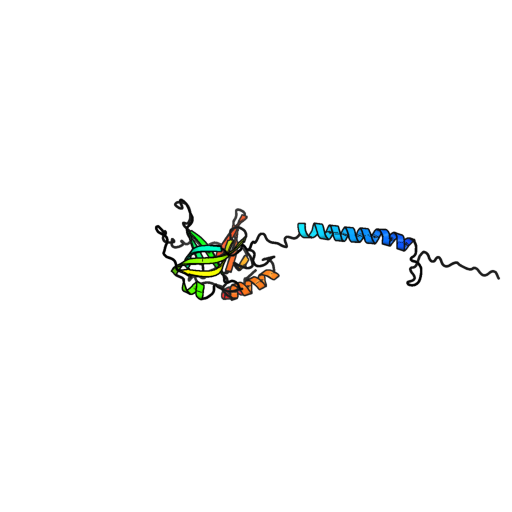 -3.996 -4.623 1.00 96.50 195 VAL A CA 1
ATOM 1454 C C . VAL A 1 195 ? -8.327 -4.070 -6.096 1.00 96.50 195 VAL A C 1
ATOM 1456 O O . VAL A 1 195 ? -7.509 -4.421 -6.944 1.00 96.50 195 VAL A O 1
ATOM 1459 N N . PHE A 1 196 ? -9.577 -3.744 -6.395 1.00 96.62 196 PHE A N 1
ATOM 1460 C CA . PHE A 1 196 ? -10.071 -3.583 -7.750 1.00 96.62 196 PHE A CA 1
ATOM 1461 C C . PHE A 1 196 ? -9.947 -2.118 -8.147 1.00 96.62 196 PHE A C 1
ATOM 1463 O O . PHE A 1 196 ? -10.569 -1.239 -7.545 1.00 96.62 196 PHE A O 1
ATOM 1470 N N . PHE A 1 197 ? -9.073 -1.870 -9.110 1.00 95.56 197 PHE A N 1
ATOM 1471 C CA . PHE A 1 197 ? -8.765 -0.563 -9.654 1.00 95.56 197 PHE A CA 1
ATOM 1472 C C . PHE A 1 197 ? -9.633 -0.310 -10.885 1.00 95.56 197 PHE A C 1
ATOM 1474 O O . PHE A 1 197 ? -9.539 -1.041 -11.870 1.00 95.56 197 PHE A O 1
ATOM 1481 N N . VAL A 1 198 ? -10.482 0.713 -10.819 1.00 95.62 198 VAL A N 1
ATOM 1482 C CA . VAL A 1 198 ? -11.418 1.077 -11.891 1.00 95.62 198 VAL A CA 1
ATOM 1483 C C . VAL A 1 198 ? -11.403 2.584 -12.124 1.00 95.62 198 VAL A C 1
ATOM 1485 O O . VAL A 1 198 ? -10.984 3.353 -11.257 1.00 95.62 198 VAL A O 1
ATOM 1488 N N . TYR A 1 199 ? -11.925 3.001 -13.272 1.00 92.69 199 TYR A N 1
ATOM 1489 C CA . TYR A 1 199 ? -12.240 4.398 -13.558 1.00 92.69 199 TYR A CA 1
ATOM 1490 C C . TYR A 1 199 ? -13.753 4.610 -13.478 1.00 92.69 199 TYR A C 1
ATOM 1492 O O . TYR A 1 199 ? -14.521 3.771 -13.955 1.00 92.69 199 TYR A O 1
ATOM 1500 N N . ASN A 1 200 ? -14.197 5.712 -12.870 1.00 87.50 200 ASN A N 1
ATOM 1501 C CA . ASN A 1 200 ? -15.602 6.123 -12.950 1.00 87.50 200 ASN A CA 1
ATOM 1502 C C . ASN A 1 200 ? -15.903 6.810 -14.302 1.00 87.50 200 ASN A C 1
ATOM 1504 O O . ASN A 1 200 ? -15.016 7.003 -15.133 1.00 87.50 200 ASN A O 1
ATOM 1508 N N . GLN A 1 201 ? -17.161 7.203 -14.523 1.00 86.38 201 GLN A N 1
ATOM 1509 C CA . GLN A 1 201 ? -17.578 7.886 -15.758 1.00 86.38 201 GLN A CA 1
ATOM 1510 C C . GLN A 1 201 ? -16.922 9.264 -15.945 1.00 86.38 201 GLN A C 1
ATOM 1512 O O . GLN A 1 201 ? -16.802 9.737 -17.070 1.00 86.38 201 GLN A O 1
ATOM 1517 N N . GLN A 1 202 ? -16.495 9.900 -14.854 1.00 89.69 202 GLN A N 1
ATOM 1518 C CA . GLN A 1 202 ? -15.783 11.176 -14.841 1.00 89.69 202 GLN A CA 1
ATOM 1519 C C . GLN A 1 202 ? -14.273 11.018 -15.106 1.00 89.69 202 GLN A C 1
ATOM 1521 O O . GLN A 1 202 ? -13.577 12.016 -15.267 1.00 89.69 202 GLN A O 1
ATOM 1526 N N . GLY A 1 203 ? -13.765 9.782 -15.181 1.00 87.38 203 GLY A N 1
ATOM 1527 C CA . GLY A 1 203 ? -12.344 9.482 -15.354 1.00 87.38 203 GLY A CA 1
ATOM 1528 C C . GLY A 1 203 ? -11.538 9.448 -14.050 1.00 87.38 203 GLY A C 1
ATOM 1529 O O . GLY A 1 203 ? -10.314 9.319 -14.098 1.00 87.38 203 GLY A O 1
ATOM 1530 N N . ASP A 1 204 ? -12.184 9.523 -12.885 1.00 89.88 204 ASP A N 1
ATOM 1531 C CA . ASP A 1 204 ? -11.508 9.408 -11.596 1.00 89.88 204 ASP A CA 1
ATOM 1532 C C . ASP A 1 204 ? -11.144 7.959 -11.278 1.00 89.88 204 ASP A C 1
ATOM 1534 O O . ASP A 1 204 ? -11.904 7.018 -11.518 1.00 89.88 204 ASP A O 1
ATOM 1538 N N . ASN A 1 205 ? -9.990 7.803 -10.635 1.00 91.75 205 ASN A N 1
ATOM 1539 C CA . ASN A 1 205 ? -9.513 6.529 -10.116 1.00 91.75 205 ASN A CA 1
ATOM 1540 C C . ASN A 1 205 ? -10.307 6.116 -8.868 1.00 91.75 205 ASN A C 1
ATOM 1542 O O . ASN A 1 205 ? -10.302 6.831 -7.861 1.00 91.75 205 ASN A O 1
ATOM 1546 N N . LEU A 1 206 ? -10.890 4.919 -8.890 1.00 93.50 206 LEU A N 1
ATOM 1547 C CA . LEU A 1 206 ? -11.509 4.281 -7.733 1.00 93.50 206 LEU A CA 1
ATOM 1548 C C . LEU A 1 206 ? -10.754 3.001 -7.367 1.00 93.50 206 LEU A C 1
ATOM 1550 O O . LEU A 1 206 ? -10.376 2.205 -8.226 1.00 93.50 206 LEU A O 1
ATOM 1554 N N . TYR A 1 207 ? -10.576 2.793 -6.064 1.00 94.81 207 TYR A N 1
ATOM 1555 C CA . TYR A 1 207 ? -9.960 1.595 -5.504 1.00 94.81 207 TYR A CA 1
ATOM 1556 C C . TYR A 1 207 ? -10.955 0.926 -4.567 1.00 94.81 207 TYR A C 1
ATOM 1558 O O . TYR A 1 207 ? -11.293 1.471 -3.515 1.00 94.81 207 TYR A O 1
ATOM 1566 N N . LEU A 1 208 ? -11.428 -0.253 -4.952 1.00 94.94 208 LEU A 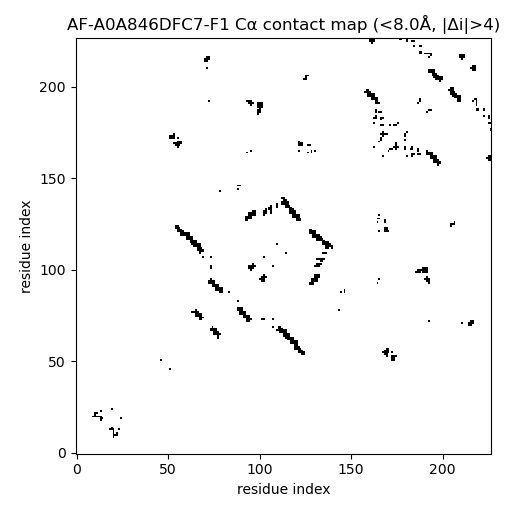N 1
ATOM 1567 C CA . LEU A 1 208 ? -12.424 -1.006 -4.200 1.00 94.94 208 LEU A CA 1
ATOM 1568 C C . LEU A 1 208 ? -11.745 -2.200 -3.533 1.00 94.94 208 LEU A C 1
ATOM 1570 O O . LEU A 1 208 ? -11.138 -3.029 -4.207 1.00 94.94 208 LEU A O 1
ATOM 1574 N N . LEU A 1 209 ? -11.824 -2.295 -2.206 1.00 95.50 209 LEU A N 1
ATOM 1575 C CA . LEU A 1 209 ? -11.340 -3.479 -1.499 1.00 95.50 209 LEU A CA 1
ATOM 1576 C C . LEU A 1 209 ? -12.189 -4.691 -1.902 1.00 95.50 209 LEU A C 1
ATOM 1578 O O . LEU A 1 209 ? -13.414 -4.645 -1.798 1.00 95.50 209 LEU A O 1
ATOM 1582 N N . LEU A 1 210 ? -11.539 -5.777 -2.319 1.00 95.12 210 LEU A N 1
ATOM 1583 C CA . LEU A 1 210 ? -12.236 -7.008 -2.674 1.00 95.12 210 LEU A CA 1
ATOM 1584 C C . LEU A 1 210 ? -12.414 -7.911 -1.452 1.00 95.12 210 LEU A C 1
ATOM 1586 O O . LEU A 1 210 ? -11.445 -8.369 -0.842 1.00 95.12 210 LEU A O 1
ATOM 1590 N N . VAL A 1 211 ? -13.672 -8.195 -1.138 1.00 94.25 211 VAL A N 1
ATOM 1591 C CA . VAL A 1 211 ? -14.111 -9.110 -0.079 1.00 94.25 211 VAL A CA 1
ATOM 1592 C C . VAL A 1 211 ? -15.186 -10.036 -0.636 1.00 94.25 211 VAL A C 1
ATOM 1594 O O . VAL A 1 211 ? -15.777 -9.752 -1.679 1.00 94.25 211 VAL A O 1
ATOM 1597 N N . ASP A 1 212 ? -15.429 -11.162 0.025 1.00 92.94 212 ASP A N 1
ATOM 1598 C CA . ASP A 1 212 ? -16.553 -12.028 -0.325 1.00 92.94 212 ASP A CA 1
ATOM 1599 C C . ASP A 1 212 ? -17.878 -11.547 0.291 1.00 92.94 212 ASP A C 1
ATOM 1601 O O . ASP A 1 212 ? -17.950 -10.538 0.996 1.00 92.94 212 ASP A O 1
ATOM 1605 N N . ARG A 1 213 ? -18.954 -12.297 0.030 1.00 90.38 213 ARG A N 1
ATOM 1606 C CA . ARG A 1 213 ? -20.302 -12.002 0.542 1.00 90.38 213 ARG A CA 1
ATOM 1607 C C . ARG A 1 213 ? -20.406 -12.077 2.072 1.00 90.38 213 ARG A C 1
ATOM 1609 O O . ARG A 1 213 ? -21.380 -11.585 2.627 1.00 90.38 213 ARG A O 1
ATOM 1616 N N . GLN A 1 214 ? -19.429 -12.683 2.744 1.00 90.88 214 GLN A N 1
ATOM 1617 C CA . GLN A 1 214 ? -19.324 -12.792 4.199 1.00 90.88 214 GLN A CA 1
ATOM 1618 C C . GLN A 1 214 ? -18.365 -11.740 4.782 1.00 90.88 214 GLN A C 1
ATOM 1620 O O . GLN A 1 214 ? -17.982 -11.828 5.951 1.00 90.88 214 GLN A O 1
ATOM 1625 N N . ASN A 1 215 ? -17.975 -10.739 3.981 1.00 89.12 215 ASN A N 1
ATOM 1626 C CA . ASN A 1 215 ? -17.020 -9.701 4.355 1.00 89.12 215 ASN A CA 1
ATOM 1627 C C . ASN A 1 215 ? -15.663 -10.288 4.788 1.00 89.12 215 ASN A C 1
ATOM 1629 O O . ASN A 1 215 ? -15.028 -9.785 5.710 1.00 89.12 215 ASN A O 1
ATOM 1633 N N . GLN A 1 216 ? -15.236 -11.383 4.155 1.00 91.62 216 GLN A N 1
ATOM 1634 C CA . GLN A 1 216 ? -13.926 -11.993 4.366 1.00 91.62 216 GLN A CA 1
ATOM 1635 C C . GLN A 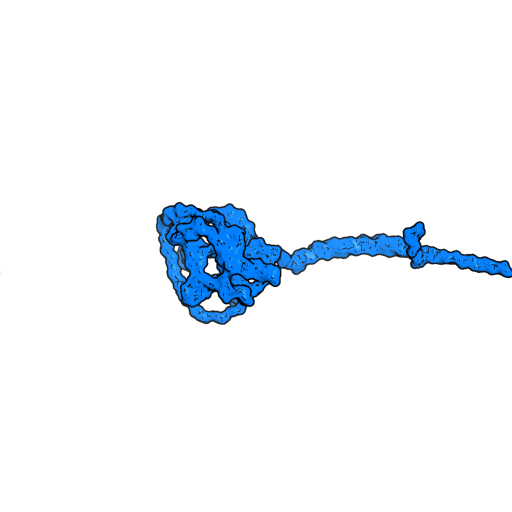1 216 ? -12.993 -11.694 3.195 1.00 91.62 216 GLN A C 1
ATOM 1637 O O . GLN A 1 216 ? -13.413 -11.534 2.046 1.00 91.62 216 GLN A O 1
ATOM 1642 N N . ALA A 1 217 ? -11.696 -11.653 3.484 1.00 92.06 217 ALA A N 1
ATOM 1643 C CA . ALA A 1 217 ? -10.670 -11.418 2.482 1.00 92.06 217 ALA A CA 1
ATOM 1644 C C . ALA A 1 217 ? -10.688 -12.505 1.384 1.00 92.06 217 ALA A C 1
ATOM 1646 O O . ALA A 1 217 ? -10.772 -13.706 1.664 1.00 92.06 217 ALA A O 1
ATOM 1647 N N . VAL A 1 218 ? -10.625 -12.111 0.107 1.00 94.69 218 VAL A N 1
ATOM 1648 C CA . VAL A 1 218 ? -10.685 -13.074 -1.013 1.00 94.69 218 VAL A CA 1
ATOM 1649 C C . VAL A 1 218 ? -9.337 -13.730 -1.318 1.00 94.69 218 VAL A C 1
ATOM 1651 O O . VAL A 1 218 ? -9.312 -14.909 -1.662 1.00 94.69 218 VAL A O 1
ATOM 1654 N N . ASN A 1 219 ? -8.237 -12.986 -1.159 1.00 93.19 219 ASN A N 1
ATOM 1655 C CA . ASN A 1 219 ? -6.835 -13.375 -1.360 1.00 93.19 219 ASN A CA 1
ATOM 1656 C C . ASN A 1 219 ? -6.600 -14.532 -2.349 1.00 93.19 219 ASN A C 1
ATOM 1658 O O . ASN A 1 219 ? -6.653 -14.331 -3.561 1.00 93.19 219 ASN A O 1
ATOM 1662 N N . SER A 1 220 ? -6.328 -15.741 -1.849 1.00 92.25 220 SER A N 1
ATOM 1663 C CA . SER A 1 220 ? -5.959 -16.907 -2.663 1.00 92.25 220 SER A CA 1
ATOM 1664 C C . SER A 1 220 ? -7.020 -17.312 -3.693 1.00 92.25 220 SER A C 1
ATOM 1666 O O . SER A 1 220 ? -6.677 -17.926 -4.700 1.00 92.25 220 SER A O 1
ATOM 1668 N N . ARG A 1 221 ? -8.288 -16.933 -3.490 1.00 94.88 221 ARG A N 1
ATOM 1669 C CA . ARG A 1 221 ? -9.420 -17.281 -4.365 1.00 94.88 221 ARG A CA 1
ATOM 1670 C C . ARG A 1 221 ? -9.467 -16.498 -5.679 1.00 94.88 221 ARG A C 1
ATOM 1672 O O . ARG A 1 221 ? -10.274 -16.843 -6.534 1.00 94.88 221 ARG A O 1
ATOM 1679 N N . ILE A 1 222 ? -8.661 -15.442 -5.832 1.00 95.88 222 ILE A N 1
ATOM 1680 C CA . ILE A 1 222 ? -8.694 -14.563 -7.017 1.00 95.88 222 ILE A CA 1
ATOM 1681 C C . ILE A 1 222 ? -7.359 -14.478 -7.764 1.00 95.88 222 ILE A C 1
ATOM 1683 O O . ILE A 1 222 ? -7.210 -13.642 -8.652 1.00 95.88 222 ILE A O 1
ATOM 1687 N N . LEU A 1 223 ? -6.372 -15.313 -7.418 1.00 96.44 223 LEU A N 1
ATOM 1688 C CA . LEU A 1 223 ? -5.012 -15.213 -7.968 1.00 96.44 223 LEU A CA 1
ATOM 1689 C C . LEU A 1 223 ? -4.951 -15.419 -9.491 1.00 96.44 223 LEU A C 1
ATOM 1691 O O . LEU A 1 223 ? -4.096 -14.833 -10.150 1.00 96.44 223 LEU A O 1
ATOM 1695 N N . ASP A 1 224 ? -5.861 -16.214 -10.055 1.00 96.19 224 ASP A N 1
ATOM 1696 C CA . ASP A 1 224 ? -6.014 -16.430 -11.499 1.00 96.19 224 ASP A CA 1
ATOM 1697 C C . ASP A 1 224 ? -6.518 -15.179 -12.240 1.00 96.19 224 ASP A C 1
ATOM 1699 O O . ASP A 1 224 ? -6.289 -15.047 -13.442 1.00 96.19 224 ASP A O 1
ATOM 1703 N N . LYS A 1 225 ? -7.153 -14.248 -11.518 1.00 95.81 225 LYS A N 1
ATOM 1704 C CA . LYS A 1 225 ? -7.793 -13.032 -12.049 1.00 95.81 225 LYS A CA 1
ATOM 1705 C C . LYS A 1 225 ? -6.954 -11.765 -11.878 1.00 95.81 225 LYS A C 1
ATOM 1707 O O . LYS A 1 225 ? -7.396 -10.689 -12.267 1.00 95.81 225 LYS A O 1
ATOM 1712 N N . VAL A 1 226 ? -5.772 -11.877 -11.272 1.00 95.62 226 VAL A N 1
ATOM 1713 C CA . VAL A 1 226 ? -4.856 -10.746 -11.064 1.00 95.62 226 VAL A CA 1
ATOM 1714 C C . VAL A 1 226 ? -4.283 -10.285 -12.407 1.00 95.62 226 VAL A C 1
ATOM 1716 O O . VAL A 1 226 ? -3.837 -11.122 -13.208 1.00 95.62 226 VAL A O 1
ATOM 1719 N N . ALA A 1 227 ? -4.313 -8.965 -12.619 1.00 82.69 227 ALA A N 1
ATOM 1720 C CA . ALA A 1 227 ? -3.815 -8.280 -13.814 1.00 82.69 227 ALA A CA 1
ATOM 1721 C C . ALA A 1 227 ? -2.286 -8.332 -13.925 1.00 82.69 227 ALA A C 1
ATOM 1723 O O . ALA A 1 227 ? -1.608 -8.283 -12.872 1.00 82.69 227 ALA A O 1
#

Solvent-accessible surface area (backbone atoms only — not comparable to full-atom values): 12951 Å² total; per-residue (Å²): 141,80,85,81,79,76,76,76,73,64,59,81,59,82,48,97,90,55,76,76,21,66,62,57,50,55,49,48,68,49,49,51,58,50,51,53,49,49,53,52,50,48,64,63,49,49,64,77,74,48,83,58,66,56,86,32,38,68,50,74,70,45,81,45,62,27,43,30,37,59,72,51,51,47,28,36,39,27,73,52,85,76,91,39,93,90,51,76,58,51,46,76,30,47,39,19,16,83,64,58,24,34,51,51,64,76,40,60,78,43,48,80,33,30,25,48,31,35,23,28,42,29,30,32,93,91,47,51,23,28,31,36,76,46,45,43,80,48,79,75,64,89,86,69,75,80,83,77,79,86,75,87,90,76,89,81,90,83,70,71,41,38,44,24,58,50,42,45,25,25,76,31,77,46,37,53,61,78,71,24,24,60,54,27,43,48,20,15,62,40,50,18,54,41,26,39,41,30,62,51,97,87,66,48,81,42,80,42,80,53,54,46,98,82,54,37,64,42,42,72,80,46,52,91,64,50,72

Mean predicted aligned error: 8.8 Å

Secondary structure (DSSP, 8-state):
---------TTSS--TTSPPPHHHHHHHHHHHHHHHHHHHHHHHHHHHH---S-S-EEPPPEEEEEEEE-SSS-EEEEEPSS--TTS-SEEEEEEE-SSSSSPPHHHHTTTTSEEEEEEEEEEETTEEEEEEEEEEE-PPPTTPPPPPPPPP-------EEEEETTIIIIISSS-SHHHHHHHHHHHHHTTPPEEEEEE-TTS-EEEEE-B-TTS-B-GGGGGGG--

Foldseek 3Di:
DDDDPPPPPPQPDDDPVDDHRPVVVVVCVVVVVVVVVVVVVCVVVVVVVDPQFAPKDKADKDKAWAAWAPFQHTKGWGADPDDCVPHFRTDIAGEDAPDLARHDVQAVVQHRATWTWIFIWMADAPQIHTNTDHIDGDDDDPPDDPGDDDDDPDDDDFDFFKFFSPCPRHPPGPCDDPVVLVSRLSSLLRRGFIWTWGADPVRDIDTHTDADPVRHGCRPVCSVRHD

Sequence (227 aa):
MSTNSQGQNTDEFYIGYGKVPTAIKRFLLILIPVLALVILILGAVFPLIHDQFNSGKVNKAQEFEGLLLGQPVPHLLVPRPGDTSSQASYSRYLLTGPGKTSPKSSVLDQVGKWVKLTGSPVYRNNLTVIAARSAEAIDAPSGAVKPDAGKSLGEFSLLGEIVDSKCYPGVMKPGQTKTHRSCAIRCISGGVPPVFFVYNQQGDNLYLLLVDRQNQAVNSRILDKVA

Radius of gyration: 30.06 Å; Cα contacts (8 Å, |Δi|>4): 404; chains: 1; bounding box: 84×37×99 Å